Protein AF-A0A6J8C9N2-F1 (afdb_monomer)

Foldseek 3Di:
DDDDDPDPDDPVVVVVVVVVVVPPDDDDDDDDDDDDDDDDDDDDDDDDDDDDDPPDDADPPPPPVPPVVDPQLVLQCPFPQSVVLLVCVVVVDLDDPVVLVPDDPFNVVVSVQNVQWDADPNFIWGWDADPVNPDIHIAGEDGPVCLVVLLCVLAVDPVNVRDDLVNSLVVNVVHHDGPCSSVSSNVSSVPDPVNVVD

Structure (mmCIF, N/CA/C/O backbone):
data_AF-A0A6J8C9N2-F1
#
_entry.id   AF-A0A6J8C9N2-F1
#
loop_
_atom_site.group_PDB
_atom_site.id
_atom_site.type_symbol
_atom_site.label_atom_id
_atom_site.label_alt_id
_atom_site.label_comp_id
_atom_site.label_asym_id
_atom_site.label_entity_id
_atom_site.label_seq_id
_atom_site.pdbx_PDB_ins_code
_atom_site.Cartn_x
_atom_site.Cartn_y
_atom_site.Cartn_z
_atom_site.occupancy
_atom_site.B_iso_or_equiv
_atom_site.auth_seq_id
_atom_site.auth_comp_id
_atom_site.auth_asym_id
_atom_site.auth_atom_id
_atom_site.pdbx_PDB_model_num
ATOM 1 N N . MET A 1 1 ? -8.154 43.024 -24.806 1.00 40.94 1 MET A N 1
ATOM 2 C CA . MET A 1 1 ? -7.382 42.923 -26.062 1.00 40.94 1 MET A CA 1
ATOM 3 C C . MET A 1 1 ? -6.524 41.675 -25.951 1.00 40.94 1 MET A C 1
ATOM 5 O O . MET A 1 1 ? -5.770 41.585 -24.994 1.00 40.94 1 MET A O 1
ATOM 9 N N . LEU A 1 2 ? -6.740 40.679 -26.814 1.00 45.19 2 LEU A N 1
ATOM 10 C CA . LEU A 1 2 ? -5.998 39.412 -26.804 1.00 45.19 2 LEU A CA 1
ATOM 11 C C . LEU A 1 2 ? -4.645 39.614 -27.498 1.00 45.19 2 LEU A C 1
ATOM 13 O O . LEU A 1 2 ? -4.593 40.238 -28.557 1.00 45.19 2 LEU A O 1
ATOM 17 N N . GLU A 1 3 ? -3.567 39.122 -26.890 1.00 48.22 3 GLU A N 1
ATOM 18 C CA . GLU A 1 3 ? -2.218 39.238 -27.449 1.00 48.22 3 GLU A CA 1
ATOM 19 C C . GLU A 1 3 ? -2.084 38.456 -28.768 1.00 48.22 3 GLU A C 1
ATOM 21 O O . GLU A 1 3 ? -2.579 37.327 -28.870 1.00 48.22 3 GLU A O 1
ATOM 26 N N . PRO A 1 4 ? -1.405 39.017 -29.785 1.00 52.75 4 PRO A N 1
ATOM 27 C CA . PRO A 1 4 ? -1.236 38.344 -31.062 1.00 52.75 4 PRO A CA 1
ATOM 28 C C . PRO A 1 4 ? -0.253 37.159 -30.959 1.00 52.75 4 PRO A C 1
ATOM 30 O O . PRO A 1 4 ? 0.765 37.240 -30.263 1.00 52.75 4 PRO A O 1
ATOM 33 N N . PRO A 1 5 ? -0.516 36.049 -31.672 1.00 54.62 5 PRO A N 1
ATOM 34 C CA . PRO A 1 5 ? 0.330 34.860 -31.639 1.00 54.62 5 PRO A CA 1
ATOM 35 C C . PRO A 1 5 ? 1.723 35.116 -32.237 1.00 54.62 5 PRO A C 1
ATOM 37 O O . PRO A 1 5 ? 1.874 35.723 -33.294 1.00 54.62 5 PRO A O 1
ATOM 40 N N . LYS A 1 6 ? 2.753 34.582 -31.565 1.00 57.78 6 LYS A N 1
ATOM 41 C CA . LYS A 1 6 ? 4.189 34.825 -31.817 1.00 57.78 6 LYS A CA 1
ATOM 42 C C . LYS A 1 6 ? 4.772 34.215 -33.103 1.00 57.78 6 LYS A C 1
ATOM 44 O O . LYS A 1 6 ? 5.988 34.233 -33.269 1.00 57.78 6 LYS A O 1
ATOM 49 N N . CYS A 1 7 ? 3.972 33.665 -34.014 1.00 51.78 7 CYS A N 1
ATOM 50 C CA . CYS A 1 7 ? 4.494 33.155 -35.283 1.00 51.78 7 CYS A CA 1
ATOM 51 C C . CYS A 1 7 ? 3.822 33.841 -36.474 1.00 51.78 7 CYS A C 1
ATOM 53 O O . CYS A 1 7 ? 2.596 33.891 -36.565 1.00 51.78 7 CYS A O 1
ATOM 55 N N . GLY A 1 8 ? 4.653 34.341 -37.396 1.00 61.31 8 GLY A N 1
ATOM 56 C CA . GLY A 1 8 ? 4.236 34.898 -38.685 1.00 61.31 8 GLY A CA 1
ATOM 57 C C . GLY A 1 8 ? 3.415 33.913 -39.534 1.00 61.31 8 GLY A C 1
ATOM 58 O O . GLY A 1 8 ? 3.190 32.773 -39.119 1.00 61.31 8 GLY A O 1
ATOM 59 N N . PRO A 1 9 ? 2.939 34.331 -40.723 1.00 57.34 9 PRO A N 1
ATOM 60 C CA . PRO A 1 9 ? 1.742 33.790 -41.369 1.00 57.34 9 PRO A CA 1
ATOM 61 C C . PRO A 1 9 ? 1.921 32.347 -41.864 1.00 57.34 9 PRO A C 1
ATOM 63 O O . PRO A 1 9 ? 2.126 32.088 -43.048 1.00 57.34 9 PRO A O 1
ATOM 66 N N . CYS A 1 10 ? 1.799 31.379 -40.957 1.00 61.72 10 CYS A N 1
ATOM 67 C CA . CYS A 1 10 ? 1.824 29.960 -41.275 1.00 61.72 10 CYS A CA 1
ATOM 68 C C . CYS A 1 10 ? 0.392 29.458 -41.532 1.00 61.72 10 CYS A C 1
ATOM 70 O O . CYS A 1 10 ? -0.554 29.811 -40.820 1.00 61.72 10 CYS A O 1
ATOM 72 N N . LYS A 1 11 ? 0.215 28.609 -42.556 1.00 59.84 11 LYS A N 1
ATOM 73 C CA . LYS A 1 11 ? -1.102 28.079 -42.970 1.00 59.84 11 LYS A CA 1
ATOM 74 C C . LYS A 1 11 ? -1.857 27.365 -41.832 1.00 59.84 11 LYS A C 1
ATOM 76 O O . LYS A 1 11 ? -3.084 27.426 -41.783 1.00 59.84 11 LYS A O 1
ATOM 81 N N . LYS A 1 12 ? -1.139 26.753 -40.879 1.00 58.62 12 LYS A N 1
ATOM 82 C CA . LYS A 1 12 ? -1.738 26.071 -39.716 1.00 58.62 12 LYS A CA 1
ATOM 83 C C . LYS A 1 12 ? -2.381 27.046 -38.722 1.00 58.62 12 LYS A C 1
ATOM 85 O O . LYS A 1 12 ? -3.430 26.740 -38.170 1.00 58.62 12 LYS A O 1
ATOM 90 N N . CYS A 1 13 ? -1.811 28.237 -38.540 1.00 56.25 13 CYS A N 1
ATOM 91 C CA . CYS A 1 13 ? -2.361 29.251 -37.635 1.00 56.25 13 CYS A CA 1
ATOM 92 C C . CYS A 1 13 ? -3.606 29.936 -38.211 1.00 56.25 13 CYS A C 1
ATOM 94 O O . CYS A 1 13 ? -4.536 30.201 -37.459 1.00 56.25 13 CYS A O 1
ATOM 96 N N . LYS A 1 14 ? -3.676 30.131 -39.538 1.00 62.03 14 LYS A N 1
ATOM 97 C CA . LYS A 1 14 ? -4.897 30.624 -40.206 1.00 62.03 14 LYS A CA 1
ATOM 98 C C . LYS A 1 14 ? -6.071 29.651 -40.070 1.00 62.03 14 LYS A C 1
ATOM 100 O O . LYS A 1 14 ? -7.182 30.080 -39.798 1.00 62.03 14 LYS A O 1
ATOM 105 N N . THR A 1 15 ? -5.805 28.351 -40.201 1.00 61.22 15 THR A N 1
ATOM 106 C CA . THR A 1 15 ? -6.834 27.302 -40.054 1.00 61.22 15 THR A CA 1
ATOM 107 C C . THR A 1 15 ? -7.391 27.279 -38.628 1.00 61.22 15 THR A C 1
ATOM 109 O O . THR A 1 15 ? -8.599 27.306 -38.428 1.00 61.22 15 THR A O 1
ATOM 112 N N . ARG A 1 16 ? -6.502 27.368 -37.631 1.00 57.94 16 ARG A N 1
ATOM 113 C CA . ARG A 1 16 ? -6.867 27.386 -36.209 1.00 57.94 16 ARG A CA 1
ATOM 114 C C . ARG A 1 16 ? -7.653 28.638 -35.788 1.00 57.94 16 ARG A C 1
ATOM 116 O O . ARG A 1 16 ? -8.455 28.555 -34.869 1.00 57.94 16 ARG A O 1
ATOM 123 N N . MET A 1 17 ? -7.445 29.784 -36.445 1.00 57.56 17 MET A N 1
ATOM 124 C CA . MET A 1 17 ? -8.255 30.989 -36.206 1.00 57.56 17 MET A CA 1
ATOM 125 C C . MET A 1 17 ? -9.692 30.825 -36.719 1.00 57.56 17 MET A C 1
ATOM 127 O O . MET A 1 17 ? -10.626 31.137 -35.988 1.00 57.56 17 MET A O 1
ATOM 131 N N . LEU A 1 18 ? -9.866 30.267 -37.921 1.00 57.12 18 LEU A N 1
ATOM 132 C CA . LEU A 1 18 ? -11.191 30.014 -38.505 1.00 57.12 18 LEU A CA 1
ATOM 133 C C . LEU A 1 18 ? -11.992 28.982 -37.689 1.00 57.12 18 LEU A C 1
ATOM 135 O O . LEU A 1 18 ? -13.197 29.127 -37.507 1.00 57.12 18 LEU A O 1
ATOM 139 N N . GLU A 1 19 ? -11.318 27.972 -37.132 1.00 54.25 19 GLU A N 1
ATOM 140 C CA . GLU A 1 19 ? -11.939 26.982 -36.240 1.00 54.25 19 GLU A CA 1
ATOM 141 C C . GLU A 1 19 ? -12.409 27.599 -34.908 1.00 54.25 19 GLU A C 1
ATOM 143 O O . GLU A 1 19 ? -13.444 27.197 -34.371 1.00 54.25 19 GLU A O 1
ATOM 148 N N . MET A 1 20 ? -11.699 28.606 -34.385 1.00 51.16 20 MET A N 1
ATOM 149 C CA . MET A 1 20 ? -12.066 29.293 -33.138 1.00 51.16 20 MET A CA 1
ATOM 150 C C . MET A 1 20 ? -13.265 30.241 -33.296 1.00 51.16 20 MET A C 1
ATOM 152 O O . MET A 1 20 ? -14.028 30.400 -32.345 1.00 51.16 20 MET A O 1
ATOM 156 N N . GLU A 1 21 ? -13.481 30.824 -34.478 1.00 48.34 21 GLU A N 1
ATOM 157 C CA . GLU A 1 21 ? -14.635 31.700 -34.751 1.00 48.34 21 GLU A CA 1
ATOM 158 C C . GLU A 1 21 ? -15.965 30.929 -34.839 1.00 48.34 21 GLU A C 1
ATOM 160 O O . GLU A 1 21 ? -17.028 31.492 -34.583 1.00 48.34 21 GLU A O 1
ATOM 165 N N . SER A 1 22 ? -15.919 29.622 -35.120 1.00 44.56 22 SER A N 1
ATOM 166 C CA . SER A 1 22 ? -17.117 28.784 -35.291 1.00 44.56 22 SER A CA 1
ATOM 167 C C . SER A 1 22 ? -17.789 28.315 -33.989 1.00 44.56 22 SER A C 1
ATOM 169 O O . SER A 1 22 ? -18.923 27.846 -34.027 1.00 44.56 22 SER A O 1
ATOM 171 N N . ASN A 1 23 ? -17.140 28.473 -32.828 1.00 44.06 23 ASN A N 1
ATOM 172 C CA . ASN A 1 23 ? -17.639 27.966 -31.537 1.00 44.06 23 ASN A CA 1
ATOM 173 C C . ASN A 1 23 ? -18.230 29.051 -30.613 1.00 44.06 23 ASN A C 1
ATOM 175 O O . ASN A 1 23 ? -18.492 28.795 -29.439 1.00 44.06 23 ASN A O 1
ATOM 179 N N . ILE A 1 24 ? -18.474 30.261 -31.126 1.00 38.75 24 ILE A N 1
ATOM 180 C CA . ILE A 1 24 ? -19.027 31.394 -30.362 1.00 38.75 24 ILE A CA 1
ATOM 181 C C . ILE A 1 24 ? -20.548 31.486 -30.570 1.00 38.75 24 ILE A C 1
ATOM 183 O O . ILE A 1 24 ? -21.068 32.543 -30.892 1.00 38.75 24 ILE A O 1
ATOM 187 N N . VAL A 1 25 ? -21.307 30.396 -30.408 1.00 38.28 25 VAL A N 1
ATOM 188 C CA . VAL A 1 25 ? -22.770 30.496 -30.221 1.00 38.28 25 VAL A CA 1
ATOM 189 C C . VAL A 1 25 ? -23.296 29.343 -29.360 1.00 38.28 25 VAL A C 1
ATOM 191 O O . VAL A 1 25 ? -23.861 28.388 -29.873 1.00 38.28 25 VAL A O 1
ATOM 194 N N . VAL A 1 26 ? -23.180 29.464 -28.037 1.00 36.19 26 VAL A N 1
ATOM 195 C CA . VAL A 1 26 ? -24.322 29.265 -27.123 1.00 36.19 26 VAL A CA 1
ATOM 196 C C . VAL A 1 26 ? -24.047 30.008 -25.814 1.00 36.19 26 VAL A C 1
ATOM 198 O O . VAL A 1 26 ? -23.008 29.840 -25.183 1.00 36.19 26 VAL A O 1
ATOM 201 N N . LYS A 1 27 ? -24.972 30.914 -25.495 1.00 31.05 27 LYS A N 1
ATOM 202 C CA . LYS A 1 27 ? -24.902 31.976 -24.487 1.00 31.05 27 LYS A CA 1
ATOM 203 C C . LYS A 1 27 ? -25.280 31.490 -23.082 1.00 31.05 27 LYS A C 1
ATOM 205 O O . LYS A 1 27 ? -26.180 30.673 -22.939 1.00 31.05 27 LYS A O 1
ATOM 210 N N . ASP A 1 28 ? -24.592 32.069 -22.096 1.00 32.75 28 ASP A N 1
ATOM 211 C CA . ASP A 1 28 ? -25.068 32.652 -20.826 1.00 32.75 28 ASP A CA 1
ATOM 212 C C . ASP A 1 28 ? -26.406 32.187 -20.212 1.00 32.75 28 ASP A C 1
ATOM 214 O O . ASP A 1 28 ? -27.436 32.299 -20.862 1.00 32.75 28 ASP A O 1
ATOM 218 N N . VAL A 1 29 ? -26.409 31.859 -18.902 1.00 31.38 29 VAL A N 1
ATOM 219 C CA . VAL A 1 29 ? -26.983 32.695 -17.805 1.00 31.38 29 VAL A CA 1
ATOM 220 C C . VAL A 1 29 ? -26.458 32.241 -16.414 1.00 31.38 29 VAL A C 1
ATOM 222 O O . VAL A 1 29 ? -26.828 31.204 -15.881 1.00 31.38 29 VAL A O 1
ATOM 225 N N . CYS A 1 30 ? -25.545 33.046 -15.857 1.00 26.25 30 CYS A N 1
ATOM 226 C CA . CYS A 1 30 ? -25.533 33.755 -14.556 1.00 26.25 30 CYS A CA 1
ATOM 227 C C . CYS A 1 30 ? -26.131 33.187 -13.225 1.00 26.25 30 CYS A C 1
ATOM 229 O O . CYS A 1 30 ? -27.343 33.083 -13.093 1.00 26.25 30 CYS A O 1
ATOM 231 N N . ARG A 1 31 ? -25.245 33.113 -12.196 1.00 31.52 31 ARG A N 1
ATOM 232 C CA . ARG A 1 31 ? -25.357 33.455 -10.733 1.00 31.52 31 ARG A CA 1
ATOM 233 C C . ARG A 1 31 ? -26.436 32.739 -9.879 1.00 31.52 31 ARG A C 1
ATOM 235 O O . ARG A 1 31 ? -27.597 32.684 -10.234 1.00 31.52 31 ARG A O 1
ATOM 242 N N . THR A 1 32 ? -26.173 32.232 -8.666 1.00 28.33 32 THR A N 1
ATOM 243 C CA . THR A 1 32 ? -25.658 32.917 -7.455 1.00 28.33 32 THR A CA 1
ATOM 244 C C . THR A 1 32 ? -25.263 31.873 -6.388 1.00 28.33 32 THR A C 1
ATOM 246 O O . THR A 1 32 ? -25.845 30.795 -6.328 1.00 28.33 32 THR A O 1
ATOM 249 N N . VAL A 1 33 ? -24.295 32.205 -5.530 1.00 39.97 33 VAL A N 1
ATOM 250 C CA . VAL A 1 33 ? -23.823 31.410 -4.378 1.00 39.97 33 VAL A CA 1
ATOM 251 C C . VAL A 1 33 ? -24.903 31.296 -3.289 1.00 39.97 33 VAL A C 1
ATOM 253 O O . VAL A 1 33 ? -25.484 32.308 -2.904 1.00 39.97 33 VAL A O 1
ATOM 256 N N . GLN A 1 34 ? -25.097 30.099 -2.722 1.00 29.33 34 GLN A N 1
ATOM 257 C CA . GLN A 1 34 ? -25.681 29.904 -1.387 1.00 29.33 34 GLN A CA 1
ATOM 258 C C . GLN A 1 34 ? -24.752 29.016 -0.545 1.00 29.33 34 GLN A C 1
ATOM 260 O O . GLN A 1 34 ? -24.178 28.044 -1.035 1.00 29.33 34 GLN A O 1
ATOM 265 N N . THR A 1 35 ? -24.540 29.413 0.708 1.00 36.25 35 THR A N 1
ATOM 266 C CA . THR A 1 35 ? -23.559 28.862 1.652 1.00 36.25 35 THR A CA 1
ATOM 267 C C . THR A 1 35 ? -24.156 27.809 2.597 1.00 36.25 35 THR A C 1
ATOM 269 O O . THR A 1 35 ? -25.365 27.627 2.688 1.00 36.25 35 THR A O 1
ATOM 272 N N . ARG A 1 36 ? -23.257 27.128 3.330 1.00 38.47 36 ARG A N 1
ATOM 273 C CA . ARG A 1 36 ? -23.499 26.263 4.502 1.00 38.47 36 ARG A CA 1
ATOM 274 C C . ARG A 1 36 ? -24.562 26.835 5.456 1.00 38.47 36 ARG A C 1
ATOM 276 O O . ARG A 1 36 ? -24.248 27.754 6.200 1.00 38.47 36 ARG A O 1
ATOM 283 N N . ALA A 1 37 ? -25.746 26.233 5.490 1.00 37.88 37 ALA A N 1
ATOM 284 C CA . ALA A 1 37 ? -26.724 26.170 6.589 1.00 37.88 3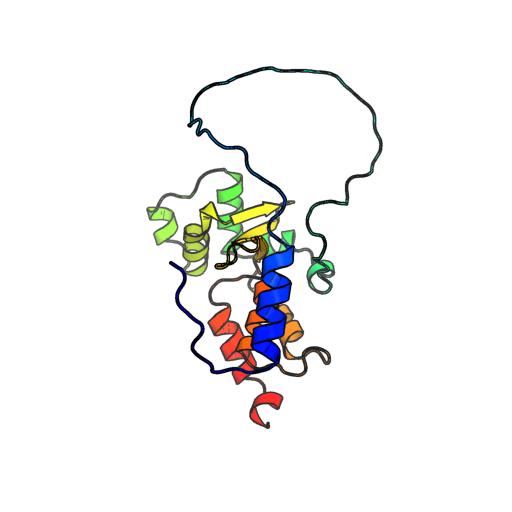7 ALA A CA 1
ATOM 285 C C . ALA A 1 37 ? -28.121 26.095 5.965 1.00 37.88 37 ALA A C 1
ATOM 287 O O . ALA A 1 37 ? -28.401 26.840 5.041 1.00 37.88 37 ALA A O 1
ATOM 288 N N . GLN A 1 38 ? -28.999 25.263 6.536 1.00 36.69 38 GLN A N 1
ATOM 289 C CA . GLN A 1 38 ? -30.418 25.072 6.176 1.00 36.69 38 GLN A CA 1
ATOM 290 C C . GLN A 1 38 ? -30.696 23.949 5.158 1.00 36.69 38 GLN A C 1
ATOM 292 O O . GLN A 1 38 ? -30.939 24.185 3.984 1.00 36.69 38 GLN A O 1
ATOM 297 N N . LYS A 1 39 ? -30.833 22.709 5.634 1.00 31.05 39 LYS A N 1
ATOM 298 C CA . LYS A 1 39 ? -32.130 22.183 6.104 1.00 31.05 39 LYS A CA 1
ATOM 299 C C . LYS A 1 39 ? -31.985 20.727 6.551 1.00 31.05 39 LYS A C 1
ATOM 301 O O . LYS A 1 39 ? -31.446 19.884 5.847 1.00 31.05 39 LYS A O 1
ATOM 306 N N . ARG A 1 40 ? -32.454 20.486 7.774 1.00 30.62 40 ARG A N 1
ATOM 307 C CA . ARG A 1 40 ? -32.670 19.172 8.383 1.00 30.62 40 ARG A CA 1
ATOM 308 C C . ARG A 1 40 ? -33.954 18.540 7.832 1.00 30.62 40 ARG A C 1
ATOM 310 O O . ARG A 1 40 ? -34.880 19.274 7.509 1.00 30.62 40 ARG A O 1
ATOM 317 N N . ASN A 1 41 ? -33.984 17.207 7.920 1.00 30.75 41 ASN A N 1
ATOM 318 C CA . ASN A 1 41 ? -35.134 16.305 8.076 1.00 30.75 41 ASN A CA 1
ATOM 319 C C . ASN A 1 41 ? -36.220 16.298 6.996 1.00 30.75 41 ASN A C 1
ATOM 321 O O . ASN A 1 41 ? -37.018 17.223 6.958 1.00 30.75 41 ASN A O 1
ATOM 325 N N . VAL A 1 42 ? -36.362 15.156 6.308 1.00 29.61 42 VAL A N 1
ATOM 326 C CA . VAL A 1 42 ? -37.623 14.387 6.235 1.00 29.61 42 VAL A CA 1
ATOM 327 C C . VAL A 1 42 ? -37.273 12.892 6.125 1.00 29.61 42 VAL A C 1
ATOM 329 O O . VAL A 1 42 ? -36.427 12.503 5.325 1.00 29.61 42 VAL A O 1
ATOM 332 N N . ILE A 1 43 ? -37.899 12.094 6.991 1.00 32.84 43 ILE A N 1
ATOM 333 C CA . ILE A 1 43 ? -37.971 10.627 6.979 1.00 32.84 43 ILE A CA 1
ATOM 334 C C . ILE A 1 43 ? -39.008 10.231 5.925 1.00 32.84 43 ILE A C 1
ATOM 336 O O . ILE A 1 43 ? -40.095 10.803 5.943 1.00 32.84 43 ILE A O 1
ATOM 340 N N . ASP A 1 44 ? -38.735 9.228 5.093 1.00 29.20 44 ASP A N 1
ATOM 341 C CA . ASP A 1 44 ? -39.806 8.483 4.427 1.00 29.20 44 ASP A CA 1
ATOM 342 C C . ASP A 1 44 ? -39.508 6.978 4.454 1.00 29.20 44 ASP A C 1
ATOM 344 O O . ASP A 1 44 ? -38.401 6.531 4.149 1.00 29.20 44 ASP A O 1
ATOM 348 N N . GLN A 1 45 ? -40.503 6.223 4.909 1.00 29.12 45 GLN A N 1
ATOM 349 C CA . GLN A 1 45 ? -40.533 4.773 5.016 1.00 29.12 45 GLN A CA 1
ATOM 350 C C . GLN A 1 45 ? -41.451 4.242 3.913 1.00 29.12 45 GLN A C 1
ATOM 352 O O . GLN A 1 45 ? -42.645 4.526 3.957 1.00 29.12 45 GLN A O 1
ATOM 357 N N . ARG A 1 46 ? -40.967 3.346 3.041 1.00 26.67 46 ARG A N 1
ATOM 358 C CA . ARG A 1 46 ? -41.753 2.168 2.628 1.00 26.67 46 ARG A CA 1
ATOM 359 C C . ARG A 1 46 ? -40.918 1.094 1.930 1.00 26.67 46 ARG A C 1
ATOM 361 O O . ARG A 1 46 ? -39.829 1.345 1.433 1.00 26.67 46 ARG A O 1
ATOM 368 N N . SER A 1 47 ? -41.461 -0.111 1.991 1.00 27.84 47 SER A N 1
ATOM 369 C CA . SER A 1 47 ? -40.836 -1.424 2.081 1.00 27.84 47 SER A CA 1
ATOM 370 C C . SER A 1 47 ? -40.843 -2.254 0.788 1.00 27.84 47 SER A C 1
ATOM 372 O O . SER A 1 47 ? -41.721 -2.093 -0.050 1.00 27.84 47 SER A O 1
ATOM 374 N N . GLU A 1 48 ? -39.900 -3.209 0.758 1.00 27.27 48 GLU A N 1
ATOM 375 C CA . GLU A 1 48 ? -39.930 -4.553 0.138 1.00 27.27 48 GLU A CA 1
ATOM 376 C C . GLU A 1 48 ? -40.024 -4.715 -1.393 1.00 27.27 48 GLU A C 1
ATOM 378 O O . GLU A 1 48 ? -41.060 -4.519 -2.018 1.00 27.27 48 GLU A O 1
ATOM 383 N N . SER A 1 49 ? -38.975 -5.296 -1.990 1.00 26.98 49 SER A N 1
ATOM 384 C CA . SER A 1 49 ? -39.014 -6.694 -2.470 1.00 26.98 49 SER A CA 1
ATOM 385 C C . SER A 1 49 ? -37.642 -7.160 -2.978 1.00 26.98 49 SER A C 1
ATOM 387 O O . SER A 1 49 ? -36.844 -6.391 -3.507 1.00 26.98 49 SER A O 1
ATOM 389 N N . LEU A 1 50 ? -37.370 -8.436 -2.710 1.00 33.41 50 LEU A N 1
ATOM 390 C CA . LEU A 1 50 ? -36.138 -9.179 -2.959 1.00 33.41 50 LEU A CA 1
ATOM 391 C C . LEU A 1 50 ? -35.851 -9.349 -4.458 1.00 33.41 50 LEU A C 1
ATOM 393 O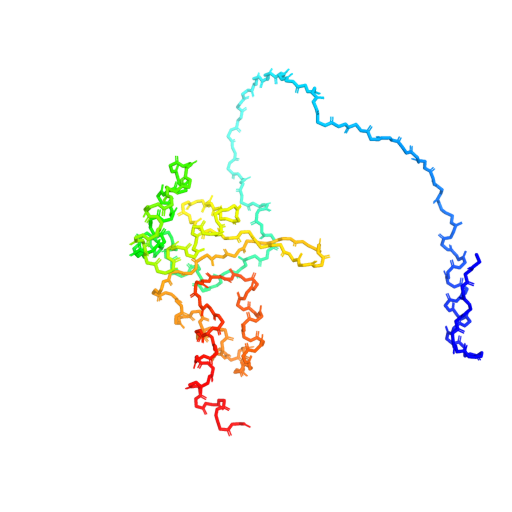 O . LEU A 1 50 ? -36.749 -9.666 -5.234 1.00 33.41 50 LEU A O 1
ATOM 397 N N . GLY A 1 51 ? -34.578 -9.209 -4.819 1.00 25.97 51 GLY A N 1
ATOM 398 C CA . GLY A 1 51 ? -34.035 -9.495 -6.144 1.00 25.97 51 GLY A CA 1
ATOM 399 C C . GLY A 1 51 ? -32.542 -9.184 -6.161 1.00 25.97 51 GLY A C 1
ATOM 400 O O . GLY A 1 51 ? -32.146 -8.025 -6.261 1.00 25.97 51 GLY A O 1
ATOM 401 N N . ASP A 1 52 ? -31.730 -10.220 -5.972 1.00 33.84 52 ASP A N 1
ATOM 402 C CA . ASP A 1 52 ? -30.268 -10.199 -5.931 1.00 33.84 52 ASP A CA 1
ATOM 403 C C . ASP A 1 52 ? -29.634 -9.690 -7.233 1.00 33.84 52 ASP A C 1
ATOM 405 O O . ASP A 1 52 ? -29.271 -10.495 -8.077 1.00 33.84 52 ASP A O 1
ATOM 409 N N . GLU A 1 53 ? -29.417 -8.381 -7.392 1.00 32.38 53 GLU A N 1
ATOM 410 C CA . GLU A 1 53 ? -28.539 -7.846 -8.447 1.00 32.38 53 GLU A CA 1
ATOM 411 C C . GLU A 1 53 ? -27.867 -6.535 -8.001 1.00 32.38 53 GLU A C 1
ATOM 413 O O . GLU A 1 53 ? -28.329 -5.438 -8.306 1.00 32.38 53 GLU A O 1
ATOM 418 N N . ASN A 1 54 ? -26.756 -6.605 -7.255 1.00 29.39 54 ASN A N 1
ATOM 419 C CA . ASN A 1 54 ? -25.945 -5.406 -6.996 1.00 29.39 54 ASN A CA 1
ATOM 420 C C . ASN A 1 54 ? -24.441 -5.696 -6.930 1.00 29.39 54 ASN A C 1
ATOM 422 O O . ASN A 1 54 ? -23.766 -5.513 -5.920 1.00 29.39 54 ASN A O 1
ATOM 426 N N . VAL A 1 55 ? -23.902 -6.124 -8.072 1.00 39.94 55 VAL A N 1
ATOM 427 C CA . VAL A 1 55 ? -22.459 -6.135 -8.348 1.00 39.94 55 VAL A CA 1
ATOM 428 C C . VAL A 1 55 ? -22.199 -5.279 -9.592 1.00 39.94 55 VAL A C 1
ATOM 430 O O . VAL A 1 55 ? -21.855 -5.819 -10.634 1.00 39.94 55 VAL A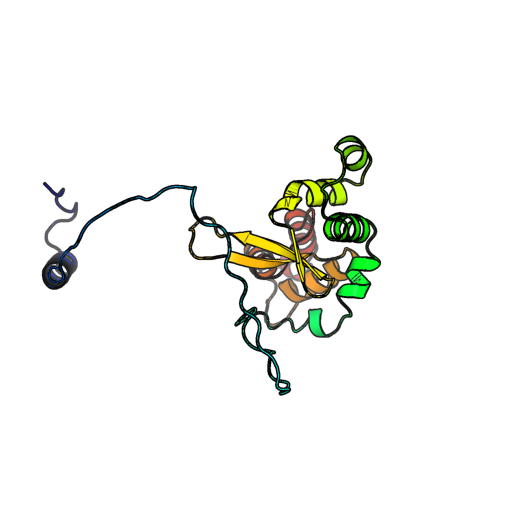 O 1
ATOM 433 N N . SER A 1 56 ? -22.426 -3.953 -9.565 1.00 34.84 56 SER A N 1
ATOM 434 C CA . SER A 1 56 ? -22.098 -3.124 -10.752 1.00 34.84 56 SER A CA 1
ATOM 435 C C . SER A 1 56 ? -22.069 -1.592 -10.573 1.00 34.84 56 SER A C 1
ATOM 437 O O . SER A 1 56 ? -22.707 -0.863 -11.332 1.00 34.84 56 SER A O 1
ATOM 439 N N . SER A 1 57 ? -21.291 -1.032 -9.637 1.00 31.61 57 SER A N 1
ATOM 440 C CA . SER A 1 57 ? -20.963 0.412 -9.758 1.00 31.61 57 SER A CA 1
ATOM 441 C C . SER A 1 57 ? -19.636 0.880 -9.156 1.00 31.61 57 SER A C 1
ATOM 443 O O . SER A 1 57 ? -19.125 1.924 -9.567 1.00 31.61 57 SER A O 1
ATOM 445 N N . TYR A 1 58 ? -18.997 0.109 -8.276 1.00 36.53 58 TYR A N 1
ATOM 446 C CA . TYR A 1 58 ? -17.714 0.501 -7.687 1.00 36.53 58 TYR A CA 1
ATOM 447 C C . TYR A 1 58 ? -16.544 -0.070 -8.493 1.00 36.53 58 TYR A C 1
ATOM 449 O O . TYR A 1 58 ? -16.153 -1.221 -8.336 1.00 36.53 58 TYR A O 1
ATOM 457 N N . GLY A 1 59 ? -15.990 0.759 -9.380 1.00 39.56 59 GLY A N 1
ATOM 458 C CA . GLY A 1 59 ? -14.780 0.440 -10.137 1.00 39.56 59 GLY A CA 1
ATOM 459 C C . GLY A 1 59 ? -15.048 -0.230 -11.481 1.00 39.56 59 GLY A C 1
ATOM 460 O O . GLY A 1 59 ? -14.719 -1.397 -11.682 1.00 39.56 59 GLY A O 1
ATOM 461 N N . LYS A 1 60 ? -15.520 0.541 -12.469 1.00 33.06 60 LYS A N 1
ATOM 462 C CA . LYS A 1 60 ? -15.216 0.220 -13.872 1.00 33.06 60 LYS A CA 1
ATOM 463 C C . LYS A 1 60 ? -13.690 0.265 -14.046 1.00 33.06 60 LYS A C 1
ATOM 465 O O . LYS A 1 60 ? -13.135 1.322 -14.323 1.00 33.06 60 LYS A O 1
ATOM 470 N N . GLY A 1 61 ? -13.009 -0.863 -13.826 1.00 38.03 61 GLY A N 1
ATOM 471 C CA . GLY A 1 61 ? -11.603 -1.039 -14.204 1.00 38.03 61 GLY A CA 1
ATOM 472 C C . GLY A 1 61 ? -10.644 -1.636 -13.175 1.00 38.03 61 GLY A C 1
ATOM 473 O O . GLY A 1 61 ? -9.449 -1.682 -13.469 1.00 38.03 61 GLY A O 1
ATOM 474 N N . ILE A 1 62 ? -11.088 -2.129 -12.015 1.00 44.34 62 ILE A N 1
ATOM 475 C CA . ILE A 1 62 ? -10.166 -2.844 -11.119 1.00 44.34 62 ILE A CA 1
ATOM 476 C C . ILE A 1 62 ? -10.247 -4.354 -11.363 1.00 44.34 62 ILE A C 1
ATOM 478 O O . ILE A 1 62 ? -10.679 -5.114 -10.508 1.00 44.34 62 ILE A O 1
ATOM 482 N N . ASN A 1 63 ? -9.811 -4.799 -12.548 1.00 44.44 63 ASN A N 1
ATOM 483 C CA . ASN A 1 63 ? -9.498 -6.215 -12.731 1.00 44.44 63 ASN A CA 1
ATOM 484 C C . ASN A 1 63 ? -8.157 -6.489 -12.036 1.00 44.44 63 ASN A C 1
ATOM 486 O O . ASN A 1 63 ? -7.118 -5.894 -12.374 1.00 44.44 63 ASN A O 1
ATOM 490 N N . PHE A 1 64 ? -8.226 -7.275 -10.968 1.00 56.94 64 PHE A N 1
ATOM 491 C CA . PHE A 1 64 ? -7.167 -7.476 -9.993 1.00 56.94 64 PHE A CA 1
ATOM 492 C C . PHE A 1 64 ? -6.703 -8.936 -10.048 1.00 56.94 64 PHE A C 1
ATOM 494 O O . PHE A 1 64 ? -6.775 -9.653 -9.058 1.00 56.94 64 PHE A O 1
ATOM 501 N N . ASP A 1 65 ? -6.219 -9.384 -11.210 1.00 63.94 65 ASP A N 1
ATOM 502 C CA . ASP A 1 65 ? -5.883 -10.799 -11.468 1.00 63.94 65 ASP A CA 1
ATOM 503 C C . ASP A 1 65 ? -4.950 -11.425 -10.413 1.00 63.94 65 ASP A C 1
ATOM 505 O O . ASP A 1 65 ? -4.999 -12.625 -10.153 1.00 63.94 65 ASP A O 1
ATOM 509 N N . ILE A 1 66 ? -4.105 -10.604 -9.782 1.00 72.25 66 ILE A N 1
ATOM 510 C CA . ILE A 1 66 ? -3.199 -11.023 -8.705 1.00 72.25 66 ILE A CA 1
ATOM 511 C C . ILE A 1 66 ? -3.958 -11.170 -7.384 1.00 72.25 66 ILE A C 1
ATOM 513 O O . ILE A 1 66 ? -3.814 -12.181 -6.711 1.00 72.25 66 ILE A O 1
ATOM 517 N N . CYS A 1 67 ? -4.783 -10.186 -7.016 1.00 71.44 67 CYS A N 1
ATOM 518 C CA . CYS A 1 67 ? -5.475 -10.174 -5.728 1.00 71.44 67 CYS A CA 1
ATOM 519 C C . CYS A 1 67 ? -6.647 -11.150 -5.657 1.00 71.44 67 CYS A C 1
ATOM 521 O O . CYS A 1 67 ? -6.957 -11.618 -4.571 1.00 71.44 67 CYS A O 1
ATOM 523 N N . ASN A 1 68 ? -7.254 -11.511 -6.789 1.00 73.75 68 ASN A N 1
ATOM 524 C CA . ASN A 1 68 ? -8.328 -12.508 -6.822 1.00 73.75 68 ASN A CA 1
ATOM 525 C C . ASN A 1 68 ? -7.865 -13.906 -6.373 1.00 73.75 68 ASN A C 1
ATOM 527 O O . ASN A 1 68 ? -8.693 -14.749 -6.049 1.00 73.75 68 ASN A O 1
ATOM 531 N N . LYS A 1 69 ? -6.550 -14.161 -6.350 1.00 77.62 69 LYS A N 1
ATOM 532 C CA . LYS A 1 69 ? -5.970 -15.432 -5.893 1.00 77.62 69 LYS A CA 1
ATOM 533 C C . LYS A 1 69 ? -5.800 -15.517 -4.376 1.00 77.62 69 LYS A C 1
ATOM 535 O O . LYS A 1 69 ? -5.496 -16.594 -3.872 1.00 77.62 69 LYS A O 1
ATOM 540 N N . PHE A 1 70 ? -5.947 -14.403 -3.661 1.00 83.25 70 PHE A N 1
ATOM 541 C CA . PHE A 1 70 ? -5.636 -14.313 -2.241 1.00 83.25 70 PHE A CA 1
ATOM 542 C C . PHE A 1 70 ? -6.839 -13.840 -1.432 1.00 83.25 70 PHE A C 1
ATOM 544 O O . PHE A 1 70 ? -7.615 -12.993 -1.870 1.00 83.25 70 PHE A O 1
ATOM 551 N N . ASP A 1 71 ? -6.941 -14.329 -0.198 1.00 89.75 71 ASP A N 1
ATOM 552 C CA . ASP A 1 71 ? -7.839 -13.742 0.791 1.00 89.75 71 ASP A CA 1
ATOM 553 C C . ASP A 1 71 ? -7.228 -12.434 1.318 1.00 89.75 71 ASP A C 1
ATOM 555 O O . ASP A 1 71 ? -6.430 -12.411 2.258 1.00 89.75 71 ASP A O 1
ATOM 559 N N . LEU A 1 72 ? -7.575 -11.325 0.661 1.00 90.62 72 LEU A N 1
ATOM 560 C CA . LEU A 1 72 ? -7.031 -9.999 0.965 1.00 90.62 72 LEU A CA 1
ATOM 561 C C . LEU A 1 72 ? -7.365 -9.532 2.381 1.00 90.62 72 LEU A C 1
ATOM 563 O O . LEU A 1 72 ? -6.544 -8.871 3.019 1.00 90.62 72 LEU A O 1
ATOM 567 N N . LYS A 1 73 ? -8.562 -9.876 2.866 1.00 93.00 73 LYS A N 1
ATOM 568 C CA . LYS A 1 73 ? -9.017 -9.527 4.212 1.00 93.00 73 LYS A CA 1
ATOM 569 C C . LYS A 1 73 ? -8.137 -10.222 5.241 1.00 93.00 73 LYS A C 1
ATOM 571 O O . LYS A 1 73 ? -7.618 -9.566 6.145 1.00 93.00 73 LYS A O 1
ATOM 576 N N . LYS A 1 74 ? -7.923 -11.529 5.068 1.00 93.62 74 LYS A N 1
ATOM 577 C CA . LYS A 1 74 ? -7.045 -12.313 5.937 1.00 93.62 74 LYS A CA 1
ATOM 578 C C . LYS A 1 74 ? -5.628 -11.740 5.952 1.00 93.62 74 LYS A C 1
ATOM 580 O O . LYS A 1 74 ? -5.120 -11.433 7.027 1.00 93.62 74 LYS A O 1
ATOM 585 N N . LEU A 1 75 ? -5.040 -11.488 4.782 1.00 93.88 75 LEU A N 1
ATOM 586 C CA . LEU A 1 75 ? -3.672 -10.970 4.685 1.00 93.88 75 LEU A CA 1
ATOM 587 C C . LEU A 1 75 ? -3.487 -9.610 5.373 1.00 93.88 75 LEU A C 1
ATOM 589 O O . LEU A 1 75 ? -2.450 -9.379 5.988 1.00 93.88 75 LEU A O 1
ATOM 593 N N . GLN A 1 76 ? -4.468 -8.706 5.288 1.00 94.88 76 GLN A N 1
ATOM 594 C CA . GLN A 1 76 ? -4.393 -7.433 6.010 1.00 94.88 76 GLN A CA 1
ATOM 595 C C . GLN A 1 76 ? -4.602 -7.589 7.520 1.00 94.88 76 GLN A C 1
ATOM 597 O O . GLN A 1 76 ? -4.004 -6.842 8.287 1.00 94.88 76 GLN A O 1
ATOM 602 N N . SER A 1 77 ? -5.432 -8.542 7.953 1.00 93.19 77 SER A N 1
ATOM 603 C CA . SER A 1 77 ? -5.657 -8.805 9.381 1.00 93.19 77 SER A CA 1
ATOM 604 C C . SER A 1 77 ? -4.464 -9.469 10.075 1.00 93.19 77 SER A C 1
ATOM 606 O O . SER A 1 77 ? -4.259 -9.267 11.269 1.00 93.19 77 SER A O 1
ATOM 608 N N . GLU A 1 78 ? -3.667 -10.235 9.328 1.00 94.25 78 GLU A N 1
ATOM 609 C CA . GLU A 1 78 ? -2.437 -10.866 9.817 1.00 94.25 78 GLU A CA 1
ATOM 610 C C . GLU A 1 78 ? -1.255 -9.884 9.870 1.00 94.25 78 GLU A C 1
ATOM 612 O O . GLU A 1 78 ? -0.306 -10.107 10.622 1.00 94.25 78 GLU A O 1
ATOM 617 N N . ASP A 1 79 ? -1.303 -8.788 9.106 1.00 95.50 79 ASP A N 1
ATOM 618 C CA . ASP A 1 79 ? -0.250 -7.773 9.094 1.00 95.50 79 ASP A CA 1
ATOM 619 C C . ASP A 1 79 ? -0.271 -6.940 10.387 1.00 95.50 79 ASP A C 1
ATOM 621 O O . ASP A 1 79 ? -1.292 -6.371 10.784 1.00 95.50 79 ASP A O 1
ATOM 625 N N . GLU A 1 80 ? 0.881 -6.877 11.059 1.00 93.12 80 GLU A N 1
ATOM 626 C CA . GLU A 1 80 ? 1.017 -6.259 12.379 1.00 93.12 80 GLU A CA 1
ATOM 627 C C . GLU A 1 80 ? 0.683 -4.768 12.396 1.00 93.12 80 GLU A C 1
ATOM 629 O O . GLU A 1 80 ? 0.137 -4.280 13.387 1.00 93.12 80 GLU A O 1
ATOM 634 N N . ASP A 1 81 ? 0.976 -4.060 11.307 1.00 93.94 81 ASP A N 1
ATOM 635 C CA . ASP A 1 81 ? 0.758 -2.623 11.203 1.00 93.94 81 ASP A CA 1
ATOM 636 C C . ASP A 1 81 ? -0.659 -2.321 10.722 1.00 93.94 81 ASP A C 1
ATOM 638 O O . ASP A 1 81 ? -1.337 -1.442 11.261 1.00 93.94 81 ASP A O 1
ATOM 642 N N . LEU A 1 82 ? -1.134 -3.060 9.715 1.00 95.44 82 LEU A N 1
ATOM 643 C CA . LEU A 1 82 ? -2.447 -2.814 9.123 1.00 95.44 82 LEU A CA 1
ATOM 644 C C . LEU A 1 82 ? -3.590 -3.210 10.052 1.00 95.44 82 LEU A C 1
ATOM 646 O O . LEU A 1 82 ? -4.588 -2.487 10.090 1.00 95.44 82 LEU A O 1
ATOM 650 N N . LYS A 1 83 ? -3.451 -4.283 10.842 1.00 94.50 83 LYS A N 1
ATOM 651 C CA . LYS A 1 83 ? -4.497 -4.710 11.786 1.00 94.50 83 LYS A CA 1
ATOM 652 C C . LYS A 1 83 ? -4.887 -3.588 12.749 1.00 94.50 83 LYS A C 1
ATOM 654 O O . LYS A 1 83 ? -6.070 -3.305 12.919 1.00 94.50 83 LYS A O 1
ATOM 659 N N . VAL A 1 84 ? -3.900 -2.867 13.291 1.00 93.00 84 VAL A N 1
ATOM 660 C CA . VAL A 1 84 ? -4.116 -1.785 14.266 1.00 93.00 84 VAL A CA 1
ATOM 661 C C . VAL A 1 84 ? -4.840 -0.612 13.610 1.00 93.00 84 VAL A C 1
ATOM 663 O O . VAL A 1 84 ? -5.765 -0.029 14.187 1.00 93.00 84 VAL A O 1
ATOM 666 N N . VAL A 1 85 ? -4.454 -0.276 12.379 1.00 94.50 85 VAL A N 1
ATOM 667 C CA . VAL A 1 85 ? -5.086 0.792 11.598 1.00 94.50 85 VAL A CA 1
ATOM 668 C C . VAL A 1 85 ? -6.536 0.430 11.273 1.00 94.50 85 VAL A C 1
ATOM 670 O O . VAL A 1 85 ? -7.425 1.261 11.460 1.00 94.50 85 VAL A O 1
ATOM 673 N N . ILE A 1 86 ? -6.791 -0.810 10.847 1.00 94.75 86 ILE A N 1
ATOM 674 C CA . ILE A 1 86 ? -8.130 -1.316 10.516 1.00 94.75 86 ILE A CA 1
ATOM 675 C C . ILE A 1 86 ? -9.034 -1.299 11.747 1.00 94.75 86 ILE A C 1
ATOM 677 O O . ILE A 1 86 ? -10.141 -0.764 11.687 1.00 94.75 86 ILE A O 1
ATOM 681 N N . GLU A 1 87 ? -8.569 -1.837 12.872 1.00 93.44 87 GLU A N 1
ATOM 682 C CA . GLU A 1 87 ? -9.318 -1.839 14.130 1.00 93.44 87 GLU A CA 1
ATOM 683 C C . GLU A 1 87 ? -9.659 -0.424 14.593 1.00 93.44 87 GLU A C 1
ATOM 685 O O . GLU A 1 87 ? -10.801 -0.147 14.963 1.00 93.44 87 GLU A O 1
ATOM 690 N N . SER A 1 88 ? -8.690 0.490 14.536 1.00 93.31 88 SER A N 1
ATOM 691 C CA . SER A 1 88 ? -8.907 1.890 14.906 1.00 93.31 88 SER A CA 1
ATOM 692 C C . SER A 1 88 ? -9.944 2.539 13.993 1.00 93.31 88 SER A C 1
ATOM 694 O O . SER A 1 88 ? -10.838 3.250 14.454 1.00 93.31 88 SER A O 1
ATOM 696 N N . LYS A 1 89 ? -9.864 2.273 12.684 1.00 93.88 89 LYS A N 1
ATOM 697 C CA . LYS A 1 89 ? -10.773 2.854 11.692 1.00 93.88 89 LYS A CA 1
ATOM 698 C C . LYS A 1 89 ? -12.196 2.327 11.854 1.00 93.88 89 LYS A C 1
ATOM 700 O O . LYS A 1 89 ? -13.132 3.116 11.767 1.00 93.88 89 LYS A O 1
ATOM 705 N N . LYS A 1 90 ? -12.362 1.045 12.195 1.00 93.12 90 LYS A N 1
ATOM 706 C CA . LYS A 1 90 ? -13.659 0.449 12.558 1.00 93.12 90 LYS A CA 1
ATOM 707 C C . LYS A 1 90 ? -14.254 1.044 13.833 1.00 93.12 90 LYS A C 1
ATOM 709 O O . LYS A 1 90 ? -15.460 1.250 13.894 1.00 93.12 90 LYS A O 1
ATOM 714 N N . LYS A 1 91 ? -13.420 1.358 14.830 1.00 91.69 91 LYS A N 1
ATOM 715 C CA . LYS A 1 91 ? -13.843 2.044 16.065 1.00 91.69 91 LYS A CA 1
ATOM 716 C C . LYS A 1 91 ? -14.266 3.501 15.826 1.00 91.69 91 LYS A C 1
ATOM 718 O O . LYS A 1 91 ? -14.874 4.100 16.704 1.00 91.69 91 LYS A O 1
ATOM 723 N N . GLY A 1 92 ? -13.967 4.070 14.655 1.00 85.88 92 GLY A N 1
ATOM 724 C CA . GLY A 1 92 ? -14.416 5.406 14.256 1.00 85.88 92 GLY A CA 1
ATOM 725 C C . GLY A 1 92 ? -13.579 6.559 14.816 1.00 85.88 92 GLY A C 1
ATOM 726 O O . GLY A 1 92 ? -13.986 7.712 14.698 1.00 85.88 92 GLY A O 1
ATOM 727 N N . GLY A 1 93 ? -12.407 6.279 15.395 1.00 85.44 93 GLY A N 1
ATOM 728 C CA . GLY A 1 93 ? -11.542 7.291 16.001 1.00 85.44 93 GLY A CA 1
ATOM 729 C C . GLY A 1 93 ? -10.082 7.112 15.609 1.00 85.44 93 GLY A C 1
ATOM 730 O O . GLY A 1 93 ? -9.537 6.011 15.709 1.00 85.44 93 GLY A O 1
ATOM 731 N N . LYS A 1 94 ? -9.436 8.204 15.178 1.00 89.62 94 LYS A N 1
ATOM 732 C CA . LYS A 1 94 ? -7.976 8.232 15.039 1.00 89.62 94 LYS A CA 1
ATOM 733 C C . LYS A 1 94 ? -7.371 8.116 16.447 1.00 89.62 94 LYS A C 1
ATOM 735 O O . LYS A 1 94 ? -7.810 8.866 17.321 1.00 89.62 94 LYS A O 1
ATOM 740 N N . PRO A 1 95 ? -6.409 7.207 16.688 1.00 86.81 95 PRO A N 1
ATOM 741 C CA . PRO A 1 95 ? -5.804 7.061 18.007 1.00 86.81 95 PRO A CA 1
ATOM 742 C C . PRO A 1 95 ? -5.131 8.347 18.484 1.00 86.81 95 PRO A C 1
ATOM 744 O O . PRO A 1 95 ? -4.723 9.183 17.674 1.00 86.81 95 PRO A O 1
ATOM 747 N N . ASP A 1 96 ? -4.988 8.475 19.803 1.00 88.75 96 ASP A N 1
ATOM 748 C CA . ASP A 1 96 ? -4.261 9.592 20.398 1.00 88.75 96 ASP A CA 1
ATOM 749 C C . ASP A 1 96 ? -2.798 9.625 19.927 1.00 88.75 96 ASP A C 1
ATOM 751 O O . ASP A 1 96 ? -2.184 8.590 19.640 1.00 88.75 96 ASP A O 1
ATOM 755 N N . TYR A 1 97 ? -2.227 10.828 19.871 1.00 85.25 97 TYR A N 1
ATOM 756 C CA . TYR A 1 97 ? -0.857 11.040 19.416 1.00 85.25 97 TYR A CA 1
ATOM 757 C C . TYR A 1 97 ? 0.169 10.209 20.201 1.00 85.25 97 TYR A C 1
ATOM 759 O O . TYR A 1 97 ? 1.116 9.699 19.604 1.00 85.25 97 TYR A O 1
ATOM 767 N N . SER A 1 98 ? -0.030 10.021 21.508 1.00 86.19 98 SER A N 1
ATOM 768 C CA . SER A 1 98 ? 0.855 9.201 22.346 1.00 86.19 98 SER A CA 1
ATOM 769 C C . SER A 1 98 ? 0.925 7.742 21.877 1.00 86.19 98 SER A C 1
ATOM 771 O O . SER A 1 98 ? 2.012 7.175 21.762 1.00 86.19 98 SER A O 1
ATOM 773 N N . VAL A 1 99 ? -0.218 7.157 21.508 1.00 85.00 99 VAL A N 1
ATOM 774 C CA . VAL A 1 99 ? -0.319 5.788 20.978 1.00 85.00 99 VAL A CA 1
ATOM 775 C C . VAL A 1 99 ? 0.333 5.696 19.600 1.00 85.00 99 VAL A C 1
ATOM 777 O O . VAL A 1 99 ? 1.072 4.752 19.311 1.00 85.00 99 VAL A O 1
ATOM 780 N N . ILE A 1 100 ? 0.105 6.706 18.756 1.00 85.88 100 ILE A N 1
ATOM 781 C CA . ILE A 1 100 ? 0.720 6.789 17.430 1.00 85.88 100 ILE A CA 1
ATOM 782 C C . ILE A 1 100 ? 2.244 6.839 17.573 1.00 85.88 100 ILE A C 1
ATOM 784 O O . ILE A 1 100 ? 2.932 6.053 16.933 1.00 85.88 100 ILE A O 1
ATOM 788 N N . ALA A 1 101 ? 2.790 7.701 18.433 1.00 84.44 101 ALA A N 1
ATOM 789 C CA . ALA A 1 101 ? 4.234 7.869 18.608 1.00 84.44 101 ALA A CA 1
ATOM 790 C C . ALA A 1 101 ? 4.957 6.572 19.020 1.00 84.44 101 ALA A C 1
ATOM 792 O O . ALA A 1 101 ? 6.077 6.340 18.567 1.00 84.44 101 ALA A O 1
ATOM 793 N N . MET A 1 102 ? 4.296 5.724 19.812 1.00 87.44 102 MET A N 1
ATOM 794 C CA . MET A 1 102 ? 4.809 4.421 20.255 1.00 87.44 102 MET A CA 1
ATOM 795 C C . MET A 1 102 ? 4.641 3.298 19.221 1.00 87.44 102 MET A C 1
ATOM 797 O O . MET A 1 102 ? 5.176 2.207 19.404 1.00 87.44 102 MET A O 1
ATOM 801 N N . SER A 1 103 ? 3.902 3.545 18.138 1.00 89.12 103 SER A N 1
ATOM 802 C CA . SER A 1 103 ? 3.669 2.567 17.077 1.00 89.12 103 SER A CA 1
ATOM 803 C C . SER A 1 103 ? 4.842 2.493 16.090 1.00 89.12 103 SER A C 1
ATOM 805 O O . SER A 1 103 ? 5.680 3.398 15.989 1.00 89.12 103 SER A O 1
ATOM 807 N N . SER A 1 104 ? 4.873 1.422 15.292 1.00 93.56 104 SER A N 1
ATOM 808 C CA . SER A 1 104 ? 5.874 1.250 14.237 1.00 93.56 104 SER A CA 1
ATOM 809 C C . SER A 1 104 ? 5.888 2.437 13.249 1.00 93.56 104 SER A C 1
ATOM 811 O O . SER A 1 104 ? 4.887 3.152 13.098 1.00 93.56 104 SER A O 1
ATOM 813 N N . PRO A 1 105 ? 6.997 2.675 12.523 1.00 94.62 105 PRO A N 1
ATOM 814 C CA . PRO A 1 105 ? 7.051 3.710 11.489 1.00 94.62 105 PRO A CA 1
ATOM 815 C C . PRO A 1 105 ? 5.961 3.573 10.413 1.00 94.62 105 PRO A C 1
ATOM 817 O O . PRO A 1 105 ? 5.384 4.581 10.004 1.00 94.62 105 PRO A O 1
ATOM 820 N N . ALA A 1 106 ? 5.650 2.347 9.983 1.00 93.75 106 ALA A N 1
ATOM 821 C CA . ALA A 1 106 ? 4.626 2.089 8.975 1.00 93.75 106 ALA A CA 1
ATOM 822 C C . ALA A 1 106 ? 3.223 2.396 9.511 1.00 93.75 106 ALA A C 1
ATOM 824 O O . ALA A 1 106 ? 2.449 3.099 8.862 1.00 93.75 106 ALA A O 1
ATOM 825 N N . CYS A 1 107 ? 2.921 1.954 10.731 1.00 93.44 107 CYS A N 1
ATOM 826 C CA . CYS A 1 107 ? 1.652 2.228 11.393 1.00 93.44 107 CYS A CA 1
ATOM 827 C C . CYS A 1 107 ? 1.435 3.742 11.581 1.00 93.44 107 CYS A C 1
ATOM 829 O O . CYS A 1 107 ? 0.409 4.290 11.168 1.00 93.44 107 CYS A O 1
ATOM 831 N N . ARG A 1 108 ? 2.459 4.462 12.066 1.00 94.38 108 ARG A N 1
ATOM 832 C CA . ARG A 1 108 ? 2.466 5.936 12.141 1.00 94.38 108 ARG A CA 1
ATOM 833 C C . ARG A 1 108 ? 2.193 6.593 10.796 1.00 94.38 108 ARG A C 1
ATOM 835 O O . ARG A 1 108 ? 1.413 7.541 10.712 1.00 94.38 108 ARG A O 1
ATOM 842 N N . TYR A 1 109 ? 2.823 6.086 9.742 1.00 94.88 109 TYR A N 1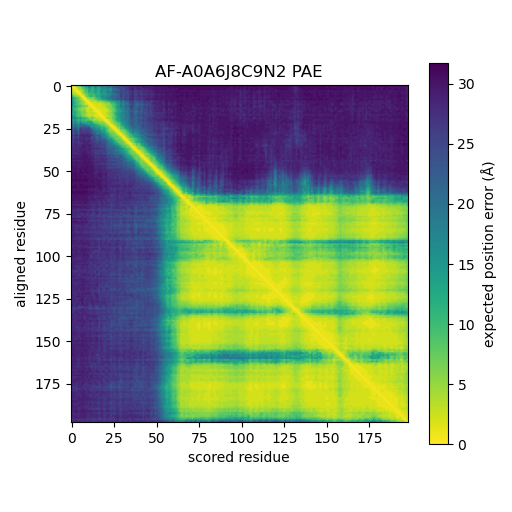
ATOM 843 C CA . TYR A 1 109 ? 2.628 6.594 8.394 1.00 94.88 109 TYR A CA 1
ATOM 844 C C . TYR A 1 109 ? 1.171 6.451 7.937 1.00 94.88 109 TYR A C 1
ATOM 846 O O . TYR A 1 109 ? 0.589 7.412 7.437 1.00 94.88 109 TYR A O 1
ATOM 854 N N . TYR A 1 110 ? 0.546 5.297 8.174 1.00 95.25 110 TYR A N 1
ATOM 855 C CA . TYR A 1 110 ? -0.865 5.094 7.848 1.00 95.25 110 TYR A CA 1
ATOM 856 C C . TYR A 1 110 ? -1.794 5.979 8.688 1.00 95.25 110 TYR A C 1
ATOM 858 O O . TYR A 1 110 ? -2.731 6.559 8.139 1.00 95.25 110 TYR A O 1
ATOM 866 N N . PHE A 1 111 ? -1.509 6.199 9.975 1.00 94.12 111 PHE A N 1
ATOM 867 C CA . PHE A 1 111 ? -2.281 7.148 10.788 1.00 94.12 111 PHE A CA 1
ATOM 868 C C . PHE A 1 111 ? -2.178 8.597 10.298 1.00 94.12 111 PHE A C 1
ATOM 870 O O . PHE A 1 111 ? -3.125 9.372 10.452 1.00 94.12 111 PHE A O 1
ATOM 877 N N . ASN A 1 112 ? -1.072 8.989 9.668 1.00 92.25 112 ASN A N 1
ATOM 878 C CA . ASN A 1 112 ? -0.960 10.304 9.031 1.00 92.25 112 ASN A CA 1
ATOM 879 C C . ASN A 1 112 ? -1.797 10.417 7.751 1.00 92.25 112 ASN A C 1
ATOM 881 O O . ASN A 1 112 ? -2.177 11.518 7.370 1.00 92.25 112 ASN A O 1
ATOM 885 N N . LEU A 1 113 ? -2.141 9.290 7.128 1.00 93.69 113 LEU A N 1
ATOM 886 C CA . LEU A 1 113 ? -3.012 9.222 5.955 1.00 93.69 113 LEU A CA 1
ATOM 887 C C . LEU A 1 113 ? -4.493 9.025 6.307 1.00 93.69 113 LEU A C 1
ATOM 889 O O . LEU A 1 113 ? -5.294 8.803 5.400 1.00 93.69 113 LEU A O 1
ATOM 893 N N . TRP A 1 114 ? -4.857 9.107 7.590 1.00 94.50 114 TRP A N 1
ATOM 894 C CA . TRP A 1 114 ? -6.162 8.710 8.126 1.00 94.50 114 TRP A CA 1
ATOM 895 C C . TRP A 1 114 ? -7.374 9.159 7.307 1.00 94.50 114 TRP A C 1
ATOM 897 O O . TRP A 1 114 ? -8.255 8.340 7.046 1.00 94.50 114 TRP A O 1
ATOM 907 N N . ASP A 1 115 ? -7.409 10.426 6.893 1.00 93.69 115 ASP A N 1
ATOM 908 C CA . ASP A 1 115 ? -8.548 11.017 6.178 1.00 93.69 115 ASP A CA 1
ATOM 909 C C . ASP A 1 115 ? -8.725 10.436 4.772 1.00 93.69 115 ASP A C 1
ATOM 911 O O . ASP A 1 115 ? -9.832 10.398 4.250 1.00 93.69 115 ASP A O 1
ATOM 915 N N . SER A 1 116 ? -7.642 9.930 4.180 1.00 94.94 116 SER A N 1
ATOM 916 C CA . SER A 1 116 ? -7.665 9.247 2.885 1.00 94.94 116 SER A CA 1
ATOM 917 C C . SER A 1 116 ? -7.898 7.739 2.993 1.00 94.94 116 SER A C 1
ATOM 919 O O . SER A 1 116 ? -8.053 7.080 1.970 1.00 94.94 116 SER A O 1
ATOM 921 N N . LEU A 1 117 ? -7.870 7.165 4.199 1.00 95.94 117 LEU A N 1
ATOM 922 C CA . LEU A 1 117 ? -8.053 5.730 4.398 1.00 95.94 117 LEU A CA 1
ATOM 923 C C . LEU A 1 117 ? -9.528 5.376 4.535 1.00 95.94 117 LEU A C 1
ATOM 925 O O . LEU A 1 117 ? -10.270 6.030 5.269 1.00 95.94 117 LEU A O 1
ATOM 929 N N . GLU A 1 118 ? -9.928 4.289 3.888 1.00 94.75 118 GLU A N 1
ATOM 930 C CA . GLU A 1 118 ? -11.310 3.826 3.825 1.00 94.75 118 GLU A CA 1
ATOM 931 C C . GLU A 1 118 ? -11.367 2.305 3.900 1.00 94.75 118 GLU A C 1
ATOM 933 O O . GLU A 1 118 ? -10.470 1.616 3.418 1.00 94.75 118 GLU A O 1
ATOM 938 N N . ILE A 1 119 ? -12.422 1.780 4.522 1.00 95.00 119 ILE A N 1
ATOM 939 C CA . ILE A 1 119 ? -12.646 0.340 4.629 1.00 95.00 119 ILE A CA 1
ATOM 940 C C . ILE A 1 119 ? -13.819 -0.038 3.735 1.00 95.00 119 ILE A C 1
ATOM 942 O O . ILE A 1 119 ? -14.908 0.518 3.867 1.00 95.00 119 ILE A O 1
ATOM 946 N N . TYR A 1 120 ? -13.600 -1.032 2.881 1.00 92.38 120 TYR A N 1
ATOM 947 C CA . TYR A 1 120 ? -14.615 -1.644 2.033 1.00 92.38 120 TYR A CA 1
ATOM 948 C C . TYR A 1 120 ? -14.561 -3.155 2.218 1.00 92.38 120 TYR A C 1
ATOM 950 O O . TYR A 1 120 ? -13.509 -3.753 2.013 1.00 92.38 120 TYR A O 1
ATOM 958 N N . ASN A 1 121 ? -15.673 -3.780 2.616 1.00 90.25 121 ASN A N 1
ATOM 959 C CA . ASN A 1 121 ? -15.744 -5.225 2.879 1.00 90.25 121 ASN A CA 1
ATOM 960 C C . ASN A 1 121 ? -14.615 -5.724 3.806 1.00 90.25 121 ASN A C 1
ATOM 962 O O . ASN A 1 121 ? -13.966 -6.727 3.524 1.00 90.25 121 ASN A O 1
ATOM 966 N N . ASP A 1 122 ? -14.355 -4.990 4.895 1.00 91.19 122 ASP A N 1
ATOM 967 C CA . ASP A 1 122 ? -13.257 -5.228 5.849 1.00 91.19 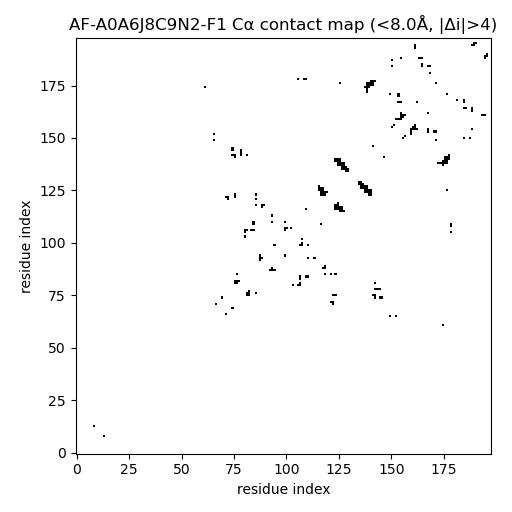122 ASP A CA 1
ATOM 968 C C . ASP A 1 122 ? -11.829 -5.108 5.292 1.00 91.19 122 ASP A C 1
ATOM 970 O O . ASP A 1 122 ? -10.874 -5.435 5.994 1.00 91.19 122 ASP A O 1
ATOM 974 N N . ILE A 1 123 ? -11.669 -4.601 4.073 1.00 94.25 123 ILE A N 1
ATOM 975 C CA . ILE A 1 123 ? -10.374 -4.382 3.437 1.00 94.25 123 ILE A CA 1
ATOM 976 C C . ILE A 1 123 ? -10.063 -2.885 3.435 1.00 94.25 123 ILE A C 1
ATOM 978 O O . ILE A 1 123 ? -10.895 -2.057 3.064 1.00 94.25 123 ILE A O 1
ATOM 982 N N . LEU A 1 124 ? -8.848 -2.539 3.845 1.00 95.81 124 LEU A N 1
ATOM 983 C CA . LEU A 1 124 ? -8.317 -1.187 3.875 1.00 95.81 124 LEU A CA 1
ATOM 984 C C . LEU A 1 124 ? -7.835 -0.750 2.490 1.00 95.81 124 LEU A C 1
ATOM 986 O O . LEU A 1 124 ? -6.961 -1.371 1.874 1.00 95.81 124 LEU A O 1
ATOM 990 N N . PHE A 1 125 ? -8.357 0.386 2.055 1.00 96.38 125 PHE A N 1
ATOM 991 C CA . PHE A 1 125 ? -7.963 1.101 0.856 1.00 96.38 125 PHE A CA 1
ATOM 992 C C . PHE A 1 125 ? -7.535 2.526 1.204 1.00 96.38 125 PHE A C 1
ATOM 994 O O . PHE A 1 125 ? -7.853 3.070 2.263 1.00 96.38 125 PHE A O 1
ATOM 1001 N N . ARG A 1 126 ? -6.819 3.144 0.271 1.00 96.12 126 ARG A N 1
ATOM 1002 C CA . ARG A 1 126 ? -6.517 4.570 0.260 1.00 96.12 126 ARG A CA 1
ATOM 1003 C C . ARG A 1 126 ? -7.204 5.225 -0.927 1.00 96.12 126 ARG A C 1
ATOM 1005 O O . ARG A 1 126 ? -6.965 4.830 -2.066 1.00 96.12 126 ARG A O 1
ATOM 1012 N N . ARG A 1 127 ? -7.975 6.277 -0.678 1.00 95.38 127 ARG A N 1
ATOM 1013 C CA . ARG A 1 127 ? -8.447 7.194 -1.711 1.00 95.38 127 ARG A CA 1
ATOM 1014 C C . ARG A 1 127 ? -7.293 8.076 -2.170 1.00 95.38 127 ARG A C 1
ATOM 1016 O O . ARG A 1 127 ? -6.670 8.790 -1.383 1.00 95.38 127 ARG A O 1
ATOM 1023 N N . PHE A 1 128 ? -6.979 7.998 -3.455 1.00 94.12 128 PHE A N 1
ATOM 1024 C CA . PHE A 1 128 ? -5.962 8.819 -4.090 1.00 94.12 128 PHE A CA 1
ATOM 1025 C C . PHE A 1 128 ? -6.620 9.825 -5.029 1.00 94.12 128 PHE A C 1
ATOM 1027 O O . PHE A 1 128 ? -7.357 9.437 -5.932 1.00 94.12 128 PHE A O 1
ATOM 1034 N N . HIS A 1 129 ? -6.296 11.104 -4.850 1.00 91.75 129 HIS A N 1
ATOM 1035 C CA . HIS A 1 129 ? -6.718 12.182 -5.740 1.00 91.75 129 HIS A CA 1
ATOM 1036 C C . HIS A 1 129 ? -5.566 12.553 -6.670 1.00 91.75 129 HIS A C 1
ATOM 1038 O O . HIS A 1 129 ? -4.433 12.764 -6.224 1.00 91.75 129 HIS A O 1
ATOM 1044 N N . LYS A 1 130 ? -5.843 12.646 -7.970 1.00 89.62 130 LYS A N 1
ATOM 1045 C CA . LYS A 1 130 ? -4.849 13.129 -8.927 1.00 89.62 130 LYS A CA 1
ATOM 1046 C C . LYS A 1 130 ? -4.624 14.629 -8.746 1.00 89.62 130 LYS A C 1
ATOM 1048 O O . LYS A 1 130 ? -5.560 15.387 -8.511 1.00 89.62 130 LYS A O 1
ATOM 1053 N N . GLN A 1 131 ? -3.374 15.058 -8.906 1.00 88.50 131 GLN A N 1
ATOM 1054 C CA . GLN A 1 131 ? -2.986 16.466 -8.745 1.00 88.50 131 GLN A CA 1
ATOM 1055 C C . GLN A 1 131 ? -3.614 17.389 -9.798 1.00 88.50 131 GLN A C 1
ATOM 1057 O O . GLN A 1 131 ? -3.804 18.571 -9.542 1.00 88.50 131 GLN A O 1
ATOM 1062 N N . ASP A 1 132 ? -3.938 16.848 -10.971 1.00 89.69 132 ASP A N 1
ATOM 1063 C CA . ASP A 1 132 ? -4.581 17.568 -12.072 1.00 89.69 132 ASP A CA 1
ATOM 1064 C C . ASP A 1 132 ? -6.106 17.706 -11.899 1.00 89.69 132 ASP A C 1
ATOM 1066 O O . ASP A 1 132 ? -6.774 18.259 -12.769 1.00 89.69 132 ASP A O 1
ATOM 1070 N N . GLY A 1 133 ? -6.674 17.183 -10.804 1.00 86.81 133 GLY A N 1
ATOM 1071 C CA . GLY A 1 133 ? -8.113 17.193 -10.546 1.00 86.81 133 GLY A CA 1
ATOM 1072 C C . GLY A 1 133 ? -8.930 16.288 -11.474 1.00 86.81 133 GLY A C 1
ATOM 1073 O O . GLY A 1 133 ? -10.152 16.274 -11.381 1.00 86.81 133 GLY A O 1
ATOM 1074 N N . THR A 1 134 ? -8.291 15.498 -12.347 1.00 86.75 134 THR A N 1
ATOM 1075 C CA . THR A 1 134 ? -8.982 14.685 -13.370 1.00 86.75 134 THR A CA 1
ATOM 1076 C C . THR A 1 134 ? -9.662 13.436 -12.814 1.00 86.75 134 THR A C 1
ATOM 1078 O O . THR A 1 134 ? -10.248 12.655 -13.564 1.00 86.75 134 THR A O 1
ATOM 1081 N N . GLY A 1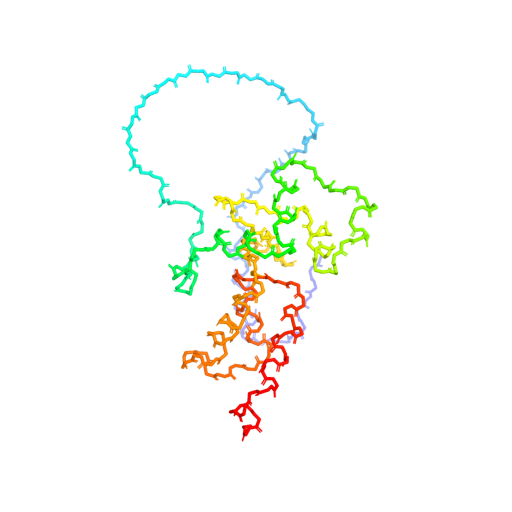 135 ? -9.565 13.211 -11.508 1.00 88.00 135 GLY A N 1
ATOM 1082 C CA . GLY A 1 135 ? -10.303 12.168 -10.822 1.00 88.00 135 GLY A CA 1
ATOM 1083 C C . GLY A 1 135 ? -9.587 11.627 -9.599 1.00 88.00 135 GLY A C 1
ATOM 1084 O O . GLY A 1 135 ? -8.477 12.027 -9.235 1.00 88.00 135 GLY A O 1
ATOM 1085 N N . GLU A 1 136 ? -10.249 10.657 -8.999 1.00 91.50 136 GLU A N 1
ATOM 1086 C CA . GLU A 1 136 ? -9.788 9.916 -7.841 1.00 91.50 136 GLU A CA 1
ATOM 1087 C C . GLU A 1 136 ? -10.003 8.423 -8.066 1.00 91.50 136 GLU A C 1
ATOM 1089 O O . GLU A 1 136 ? -10.834 8.009 -8.875 1.00 91.50 136 GLU A O 1
ATOM 1094 N N . PHE A 1 137 ? -9.220 7.609 -7.373 1.00 92.06 137 PHE A N 1
ATOM 1095 C CA . PHE A 1 137 ? -9.360 6.162 -7.405 1.00 92.06 137 PHE A CA 1
ATOM 1096 C C . PHE A 1 137 ? -8.893 5.552 -6.088 1.00 92.06 137 PHE A C 1
ATOM 1098 O O . PHE A 1 137 ? -8.154 6.169 -5.318 1.00 92.06 137 PHE A O 1
ATOM 1105 N N . LEU A 1 138 ? -9.341 4.326 -5.832 1.00 92.94 138 LEU A N 1
ATOM 1106 C CA . LEU A 1 138 ? -8.943 3.564 -4.657 1.00 92.94 138 LEU A CA 1
ATOM 1107 C C . LEU A 1 138 ? -7.670 2.771 -4.945 1.00 92.94 138 LEU A C 1
ATOM 1109 O O . LEU A 1 138 ? -7.550 2.098 -5.968 1.00 92.94 138 LEU A O 1
ATOM 1113 N N . GLN A 1 139 ? -6.733 2.835 -4.009 1.00 95.00 139 GLN A N 1
ATOM 1114 C CA . GLN A 1 139 ? -5.524 2.027 -3.973 1.00 95.00 139 GLN A CA 1
ATOM 1115 C C . GLN A 1 139 ? -5.650 1.001 -2.852 1.00 95.00 139 GLN A C 1
ATOM 1117 O O . GLN A 1 139 ? -5.924 1.357 -1.707 1.00 95.00 139 GLN A O 1
ATOM 1122 N N . PHE A 1 140 ? -5.422 -0.268 -3.166 1.00 94.94 140 PHE A N 1
ATOM 1123 C CA . PHE A 1 140 ? -5.351 -1.320 -2.160 1.00 94.94 140 PHE A CA 1
ATOM 1124 C C . PHE A 1 140 ? -4.104 -1.129 -1.289 1.00 94.94 140 PHE A C 1
ATOM 1126 O O . PHE A 1 140 ? -2.997 -0.987 -1.823 1.00 94.94 140 PHE A O 1
ATOM 1133 N N . ILE A 1 141 ? -4.278 -1.131 0.037 1.00 96.62 141 ILE A N 1
ATOM 1134 C CA . ILE A 1 141 ? -3.149 -1.098 0.969 1.00 96.62 141 ILE A CA 1
ATOM 1135 C C . ILE A 1 141 ? -2.531 -2.491 1.055 1.00 96.62 141 ILE A C 1
ATOM 1137 O O . ILE A 1 141 ? -3.167 -3.447 1.493 1.00 96.62 141 ILE A O 1
ATOM 1141 N N . VAL A 1 142 ? -1.280 -2.607 0.624 1.00 95.56 142 VAL A N 1
ATOM 1142 C CA . VAL A 1 142 ? -0.614 -3.898 0.464 1.00 95.56 142 VAL A CA 1
ATOM 1143 C C . VAL A 1 142 ? 0.007 -4.358 1.789 1.00 95.56 142 VAL A C 1
ATOM 1145 O O . VAL A 1 142 ? 0.885 -3.657 2.304 1.00 95.56 142 VAL A O 1
ATOM 1148 N N . PRO A 1 143 ? -0.374 -5.540 2.314 1.00 95.88 143 PRO A N 1
ATOM 1149 C CA . PRO A 1 143 ? 0.285 -6.139 3.471 1.00 95.88 143 PRO A CA 1
ATOM 1150 C C . PRO A 1 143 ? 1.703 -6.591 3.117 1.00 95.88 143 PRO A C 1
ATOM 1152 O O . PRO A 1 143 ? 2.011 -6.914 1.965 1.00 95.88 143 PRO A O 1
ATOM 1155 N N . THR A 1 144 ? 2.586 -6.643 4.111 1.00 95.00 144 THR A N 1
ATOM 1156 C CA . THR A 1 144 ? 4.019 -6.901 3.902 1.00 95.00 144 THR A CA 1
ATOM 1157 C C . THR A 1 144 ? 4.297 -8.237 3.215 1.00 95.00 144 THR A C 1
ATOM 1159 O O . THR A 1 144 ? 5.172 -8.304 2.348 1.00 95.00 144 THR A O 1
ATOM 1162 N N . SER A 1 145 ? 3.502 -9.264 3.512 1.00 93.31 145 SER A N 1
ATOM 1163 C CA . SER A 1 145 ? 3.581 -10.592 2.893 1.00 93.31 145 SER A CA 1
ATOM 1164 C C . SER A 1 145 ? 3.367 -10.580 1.373 1.00 93.31 145 SER A C 1
ATOM 1166 O O . SER A 1 145 ? 3.954 -11.397 0.667 1.00 93.31 145 SER A O 1
ATOM 1168 N N . MET A 1 146 ? 2.592 -9.627 0.843 1.00 92.75 146 MET A N 1
ATOM 1169 C CA . MET A 1 146 ? 2.188 -9.598 -0.568 1.00 92.75 146 MET A CA 1
ATOM 1170 C C . MET A 1 146 ? 3.037 -8.656 -1.439 1.00 92.75 146 MET A C 1
ATOM 1172 O O . MET A 1 146 ? 2.961 -8.704 -2.668 1.00 92.75 146 MET A O 1
ATOM 1176 N N . LYS A 1 147 ? 3.889 -7.817 -0.830 1.00 93.56 147 LYS A N 1
ATOM 1177 C CA . LYS A 1 147 ? 4.731 -6.835 -1.545 1.00 93.56 147 LYS A CA 1
ATOM 1178 C C . LYS A 1 147 ? 5.598 -7.488 -2.627 1.00 93.56 147 LYS A C 1
ATOM 1180 O O . LYS A 1 147 ? 5.659 -6.985 -3.747 1.00 93.56 147 LYS A O 1
ATOM 1185 N N . LYS A 1 148 ? 6.247 -8.616 -2.308 1.00 91.50 148 LYS A N 1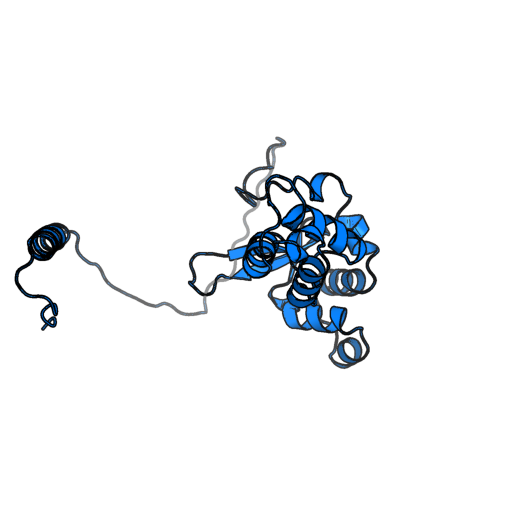
ATOM 1186 C CA . LYS A 1 148 ? 7.141 -9.338 -3.236 1.00 91.50 148 LYS A CA 1
ATOM 1187 C C . LYS A 1 148 ? 6.407 -9.818 -4.484 1.00 91.50 148 LYS A C 1
ATOM 1189 O O . LYS A 1 148 ? 6.895 -9.606 -5.590 1.00 91.50 148 LYS A O 1
ATOM 1194 N N . GLU A 1 149 ? 5.229 -10.403 -4.294 1.00 90.44 149 GLU A N 1
ATOM 1195 C CA . GLU A 1 149 ? 4.395 -10.911 -5.382 1.00 90.44 149 GLU A CA 1
ATOM 1196 C C . GLU A 1 149 ? 3.984 -9.770 -6.320 1.00 90.44 149 GLU A C 1
ATOM 1198 O O . GLU A 1 149 ? 4.156 -9.853 -7.534 1.00 90.44 149 GLU A O 1
ATOM 1203 N N . ILE A 1 150 ? 3.535 -8.639 -5.767 1.00 90.19 150 ILE A N 1
ATOM 1204 C CA . ILE A 1 150 ? 3.169 -7.467 -6.573 1.00 90.19 150 ILE A CA 1
ATOM 1205 C C . ILE A 1 150 ? 4.369 -6.923 -7.349 1.00 90.19 150 ILE A C 1
ATOM 1207 O O . ILE A 1 150 ? 4.238 -6.633 -8.538 1.00 90.19 150 ILE A O 1
ATOM 1211 N N . MET A 1 151 ? 5.532 -6.786 -6.709 1.00 90.62 151 MET A N 1
ATOM 1212 C CA . MET A 1 151 ? 6.739 -6.304 -7.387 1.00 90.62 151 MET A CA 1
ATOM 1213 C C . MET A 1 151 ? 7.143 -7.227 -8.540 1.00 90.62 151 MET A C 1
ATOM 1215 O O . MET A 1 151 ? 7.388 -6.733 -9.643 1.00 90.62 151 MET A O 1
ATOM 1219 N N . TYR A 1 152 ? 7.099 -8.545 -8.326 1.00 88.62 152 TYR A N 1
ATOM 1220 C CA . TYR A 1 152 ? 7.337 -9.537 -9.371 1.00 88.62 152 TYR A CA 1
ATOM 1221 C C . TYR A 1 152 ? 6.364 -9.370 -10.541 1.00 88.62 152 TYR A C 1
ATOM 1223 O O . TYR A 1 152 ? 6.783 -9.258 -11.694 1.00 88.62 152 TYR A O 1
ATOM 1231 N N . HIS A 1 153 ? 5.062 -9.248 -10.273 1.00 85.62 153 HIS A N 1
ATOM 1232 C CA . HIS A 1 153 ? 4.075 -9.077 -11.341 1.00 85.62 153 HIS A CA 1
ATOM 1233 C C . HIS A 1 153 ? 4.240 -7.775 -12.122 1.00 85.62 153 HIS A C 1
ATOM 1235 O O . HIS A 1 153 ? 4.001 -7.744 -13.331 1.00 85.62 153 HIS A O 1
ATOM 1241 N N . MET A 1 154 ? 4.631 -6.691 -11.453 1.00 83.50 154 MET A N 1
ATOM 1242 C CA . MET A 1 154 ? 4.790 -5.385 -12.095 1.00 83.50 154 MET A CA 1
ATOM 1243 C C . MET A 1 154 ? 6.089 -5.255 -12.895 1.00 83.50 154 MET A C 1
ATOM 1245 O O . MET A 1 154 ? 6.152 -4.387 -13.766 1.00 83.50 154 MET A O 1
ATOM 1249 N N . HIS A 1 155 ? 7.098 -6.087 -12.624 1.00 85.25 155 HIS A N 1
ATOM 1250 C CA . HIS A 1 155 ? 8.423 -5.973 -13.233 1.00 85.25 155 HIS A CA 1
ATOM 1251 C C . HIS A 1 155 ? 8.813 -7.185 -14.096 1.00 85.25 155 HIS A C 1
ATOM 1253 O O . HIS A 1 155 ? 9.217 -7.002 -15.243 1.00 85.25 155 HIS A O 1
ATOM 1259 N N . ASN A 1 156 ? 8.651 -8.406 -13.586 1.00 82.00 156 ASN A N 1
ATOM 1260 C CA . ASN A 1 156 ? 9.190 -9.641 -14.171 1.00 82.00 156 ASN A CA 1
ATOM 1261 C C . ASN A 1 156 ? 8.222 -10.361 -15.112 1.00 82.00 156 ASN A C 1
ATOM 1263 O O . ASN A 1 156 ? 8.610 -11.324 -15.770 1.00 82.00 156 ASN A O 1
ATOM 1267 N N . THR A 1 157 ? 6.957 -9.944 -15.181 1.00 77.56 157 THR A N 1
ATOM 1268 C CA . THR A 1 157 ? 6.020 -10.551 -16.133 1.00 77.56 157 THR A CA 1
ATOM 1269 C C . THR A 1 157 ? 6.425 -10.222 -17.564 1.00 77.56 157 THR A C 1
ATOM 1271 O O . THR A 1 157 ? 6.868 -9.111 -17.853 1.00 77.56 157 THR A O 1
ATOM 1274 N N . VAL A 1 158 ? 6.207 -11.167 -18.483 1.00 63.16 158 VAL A N 1
ATOM 1275 C CA . VAL A 1 158 ? 6.525 -11.012 -19.916 1.00 63.16 158 VAL A CA 1
ATOM 1276 C C . VAL A 1 158 ? 5.889 -9.740 -20.495 1.00 63.16 158 VAL A C 1
ATOM 1278 O O . VAL A 1 158 ? 6.520 -9.014 -21.252 1.00 63.16 158 VAL A O 1
ATOM 1281 N N . LEU A 1 159 ? 4.666 -9.416 -20.061 1.00 66.50 159 LEU A N 1
ATOM 1282 C CA . LEU A 1 159 ? 3.942 -8.204 -20.461 1.00 66.50 159 LEU A CA 1
ATOM 1283 C C . LEU A 1 159 ? 4.495 -6.912 -19.841 1.00 66.50 159 LEU A C 1
ATOM 1285 O O . LEU A 1 159 ? 4.234 -5.824 -20.352 1.00 66.50 159 LEU A O 1
ATOM 1289 N N . SER A 1 160 ? 5.209 -7.003 -18.719 1.00 73.56 160 SER A N 1
ATOM 1290 C CA . SER A 1 160 ? 5.894 -5.856 -18.124 1.00 73.56 160 SER A CA 1
ATOM 1291 C C . SER A 1 160 ? 7.292 -5.685 -18.720 1.00 73.56 160 SER A C 1
ATOM 1293 O O . SER A 1 160 ? 7.743 -4.560 -18.847 1.00 73.56 160 SER A O 1
ATOM 1295 N N . GLY A 1 161 ? 7.968 -6.743 -19.169 1.00 77.38 161 GLY A N 1
ATOM 1296 C CA . GLY A 1 161 ? 9.208 -6.608 -19.942 1.00 77.38 161 GLY A CA 1
AT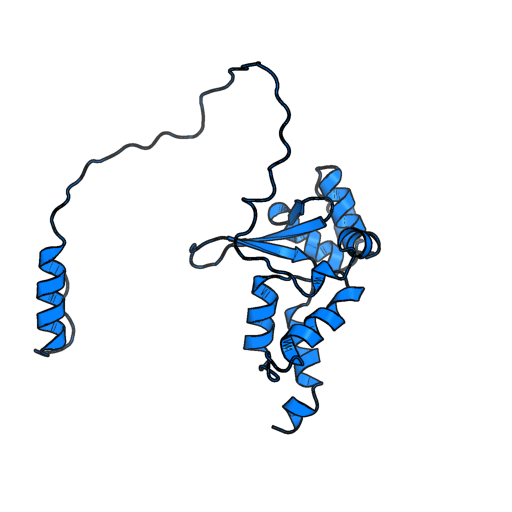OM 1297 C C . GLY A 1 161 ? 10.303 -5.825 -19.209 1.00 77.38 161 GLY A C 1
ATOM 1298 O O . GLY A 1 161 ? 10.970 -4.994 -19.820 1.00 77.38 161 GLY A O 1
ATOM 1299 N N . HIS A 1 162 ? 10.451 -6.040 -17.895 1.00 81.94 162 HIS A N 1
ATOM 1300 C CA . HIS A 1 162 ? 11.491 -5.410 -17.078 1.00 81.94 162 HIS A CA 1
ATOM 1301 C C . HIS A 1 162 ? 11.489 -3.874 -17.129 1.00 81.94 162 HIS A C 1
ATOM 1303 O O . HIS A 1 162 ? 12.536 -3.233 -17.237 1.00 81.94 162 HIS A O 1
ATOM 1309 N N . LEU A 1 163 ? 10.305 -3.252 -17.033 1.00 78.50 163 LEU A N 1
ATOM 1310 C CA . LEU A 1 163 ? 10.201 -1.789 -17.017 1.00 78.50 163 LEU A CA 1
ATOM 1311 C C . LEU A 1 163 ? 11.126 -1.171 -15.955 1.00 78.50 163 LEU A C 1
ATOM 1313 O O . LEU A 1 163 ? 11.180 -1.618 -14.805 1.00 78.50 163 LEU A O 1
ATOM 1317 N N . GLY A 1 164 ? 11.785 -0.072 -16.330 1.00 81.56 164 GLY A N 1
ATOM 1318 C CA . GLY A 1 164 ? 12.574 0.725 -15.396 1.00 81.56 164 GLY A CA 1
ATOM 1319 C C . GLY A 1 164 ? 11.734 1.296 -14.245 1.00 81.56 164 GLY A C 1
ATOM 1320 O O . GLY A 1 164 ? 10.513 1.458 -14.350 1.00 81.56 164 GLY A O 1
ATOM 1321 N N . GLN A 1 165 ? 12.411 1.671 -13.157 1.00 86.25 165 GLN A N 1
ATOM 1322 C CA . GLN A 1 165 ? 11.832 2.084 -11.866 1.00 86.25 165 GLN A CA 1
ATOM 1323 C C . GLN A 1 165 ? 10.594 2.994 -11.978 1.00 86.25 165 GLN A C 1
ATOM 1325 O O . GLN A 1 165 ? 9.545 2.716 -11.396 1.00 86.25 165 GLN A O 1
ATOM 1330 N N . LYS A 1 166 ? 10.687 4.084 -12.759 1.00 87.19 166 LYS A N 1
ATOM 1331 C CA . LYS A 1 166 ? 9.604 5.077 -12.897 1.00 87.19 166 LYS A CA 1
ATOM 1332 C C . LYS A 1 166 ? 8.317 4.467 -13.458 1.00 87.19 166 LYS A C 1
ATOM 1334 O O . LYS A 1 166 ? 7.234 4.792 -12.973 1.00 87.19 166 LYS A O 1
ATOM 1339 N N . LYS A 1 167 ? 8.435 3.598 -14.463 1.00 86.50 167 LYS A N 1
ATOM 1340 C CA . LYS A 1 167 ? 7.293 2.964 -15.133 1.00 86.50 167 LYS A CA 1
ATOM 1341 C C . LYS A 1 167 ? 6.669 1.884 -14.245 1.00 86.50 167 LYS A C 1
ATOM 1343 O O . LYS A 1 167 ? 5.455 1.901 -14.063 1.00 86.50 167 LYS A O 1
ATOM 1348 N N . SER A 1 168 ? 7.488 1.032 -13.622 1.00 86.00 168 SER A N 1
ATOM 1349 C CA . SER A 1 168 ? 7.032 0.008 -12.664 1.00 86.00 168 SER A CA 1
ATOM 1350 C C . SER A 1 168 ? 6.279 0.629 -11.490 1.00 86.00 168 SER A C 1
ATOM 1352 O O . SER A 1 168 ? 5.159 0.228 -11.178 1.00 86.00 168 SER A O 1
ATOM 1354 N N . ARG A 1 169 ? 6.834 1.699 -10.905 1.00 88.88 169 ARG A N 1
ATOM 1355 C CA . ARG A 1 169 ? 6.169 2.465 -9.846 1.00 88.88 169 ARG A CA 1
ATOM 1356 C C . ARG A 1 169 ? 4.869 3.105 -10.323 1.00 88.88 169 ARG A C 1
ATOM 1358 O O . ARG A 1 169 ? 3.877 3.049 -9.608 1.00 88.88 169 ARG A O 1
ATOM 1365 N N . GLY A 1 170 ? 4.864 3.710 -11.512 1.00 88.31 170 GLY A N 1
ATOM 1366 C CA . GLY A 1 170 ? 3.668 4.331 -12.085 1.00 88.31 170 GLY A CA 1
ATOM 1367 C C . GLY A 1 170 ? 2.523 3.334 -12.263 1.00 88.31 170 GLY A C 1
ATOM 1368 O O . GLY A 1 170 ? 1.404 3.622 -11.857 1.00 88.31 170 GLY A O 1
ATOM 1369 N N . LYS A 1 171 ? 2.819 2.140 -12.788 1.00 86.88 171 LYS A N 1
ATOM 1370 C CA . LYS A 1 171 ? 1.848 1.049 -12.946 1.00 86.88 171 LYS A CA 1
ATOM 1371 C C . LYS A 1 171 ? 1.329 0.554 -11.595 1.00 86.88 171 LYS A C 1
ATOM 1373 O O . LYS A 1 171 ? 0.124 0.413 -11.416 1.00 86.88 171 LYS A O 1
ATOM 1378 N N . ALA A 1 172 ? 2.223 0.350 -10.628 1.00 88.81 172 ALA A N 1
ATOM 1379 C CA . ALA A 1 172 ? 1.838 -0.110 -9.301 1.00 88.81 172 ALA A CA 1
ATOM 1380 C C . ALA A 1 172 ? 0.945 0.917 -8.574 1.00 88.81 172 ALA A C 1
ATOM 1382 O O . ALA A 1 172 ? -0.106 0.555 -8.052 1.00 88.81 172 ALA A O 1
ATOM 1383 N N . LEU A 1 173 ? 1.287 2.210 -8.627 1.00 90.88 173 LEU A N 1
ATOM 1384 C CA . LEU A 1 173 ? 0.511 3.289 -8.000 1.00 90.88 173 LEU A CA 1
ATOM 1385 C C . LEU A 1 173 ? -0.881 3.500 -8.611 1.00 90.88 173 LEU A C 1
ATOM 1387 O O . LEU A 1 173 ? -1.679 4.229 -8.038 1.00 90.88 173 LEU A O 1
ATOM 1391 N N . GLN A 1 174 ? -1.224 2.886 -9.741 1.00 88.88 174 GLN A N 1
ATOM 1392 C CA . GLN A 1 174 ? -2.604 2.938 -10.239 1.00 88.88 174 GLN A CA 1
ATOM 1393 C C . GLN A 1 174 ? -3.561 2.069 -9.413 1.00 88.88 174 GLN A C 1
ATOM 1395 O O . GLN A 1 174 ? -4.764 2.294 -9.461 1.00 88.88 174 GLN A O 1
ATOM 1400 N N . LYS A 1 175 ? -3.044 1.070 -8.684 1.00 90.00 175 LYS A N 1
ATOM 1401 C CA . LYS A 1 175 ? -3.865 0.055 -7.998 1.00 90.00 175 LYS A CA 1
ATOM 1402 C C . LYS A 1 175 ? -3.452 -0.212 -6.553 1.00 90.00 175 LYS A C 1
ATOM 1404 O O . LYS A 1 175 ? -4.273 -0.660 -5.760 1.00 90.00 175 LYS A O 1
ATOM 1409 N N . PHE A 1 176 ? -2.196 0.046 -6.209 1.00 94.12 176 PHE A N 1
ATOM 1410 C CA . PHE A 1 176 ? -1.578 -0.383 -4.962 1.00 94.12 176 PHE A CA 1
ATOM 1411 C C . PHE A 1 176 ? -0.923 0.767 -4.222 1.00 94.12 176 PHE A C 1
ATOM 1413 O O . PHE A 1 176 ? -0.440 1.725 -4.832 1.00 94.12 176 PHE A O 1
ATOM 1420 N N . PHE A 1 177 ? -0.821 0.606 -2.908 1.00 95.88 177 PHE A N 1
ATOM 1421 C CA . PHE A 1 177 ? -0.035 1.484 -2.066 1.00 95.88 177 PHE A CA 1
ATOM 1422 C C . PHE A 1 177 ? 0.496 0.759 -0.823 1.00 95.88 177 PHE A C 1
ATOM 1424 O O . PHE A 1 177 ? -0.193 -0.082 -0.253 1.00 95.88 177 PHE A O 1
ATOM 1431 N N . TRP A 1 178 ? 1.711 1.091 -0.384 1.00 96.44 178 TRP A N 1
ATOM 1432 C CA . TRP A 1 178 ? 2.247 0.689 0.920 1.00 96.44 178 TRP A CA 1
ATOM 1433 C C . TRP A 1 178 ? 3.331 1.657 1.403 1.00 96.44 178 TRP A C 1
ATOM 1435 O O . TRP A 1 178 ? 3.864 2.466 0.637 1.00 96.44 178 TRP A O 1
ATOM 1445 N N . TYR A 1 179 ? 3.654 1.580 2.692 1.00 96.00 179 TYR A N 1
ATOM 1446 C CA . TYR A 1 179 ? 4.751 2.333 3.294 1.00 96.00 179 TYR A CA 1
ATOM 1447 C C . TYR A 1 179 ? 6.104 1.982 2.649 1.00 96.00 179 TYR A C 1
ATOM 1449 O O . TYR A 1 179 ? 6.435 0.807 2.551 1.00 96.00 179 TYR A O 1
ATOM 1457 N N . LEU A 1 180 ? 6.876 2.996 2.235 1.00 95.31 180 LEU A N 1
ATOM 1458 C CA . LEU A 1 180 ? 8.168 2.867 1.524 1.00 95.31 180 LEU A CA 1
ATOM 1459 C C . LEU A 1 180 ? 8.103 2.177 0.150 1.00 95.31 180 LEU A C 1
ATOM 1461 O O . LEU A 1 180 ? 9.104 1.702 -0.382 1.00 95.31 180 LEU A O 1
ATOM 1465 N N . MET A 1 181 ? 6.932 2.188 -0.491 1.00 94.12 181 MET A N 1
ATOM 1466 C CA . MET A 1 181 ? 6.730 1.599 -1.819 1.00 94.12 181 MET A CA 1
ATOM 1467 C C . MET A 1 181 ? 7.722 2.070 -2.885 1.00 94.12 181 MET A C 1
ATOM 1469 O O . MET A 1 181 ? 8.098 1.302 -3.768 1.00 94.12 181 MET A O 1
ATOM 1473 N N . LYS A 1 182 ? 8.137 3.338 -2.850 1.00 93.19 182 LYS A N 1
ATOM 1474 C CA . LYS A 1 182 ? 9.087 3.872 -3.831 1.00 93.19 182 LYS A CA 1
ATOM 1475 C C . LYS A 1 182 ? 10.462 3.231 -3.651 1.00 93.19 182 LYS A C 1
ATOM 1477 O O . LYS A 1 182 ? 11.076 2.839 -4.639 1.00 93.19 182 LYS A O 1
ATOM 1482 N N . GLU A 1 183 ? 10.935 3.174 -2.416 1.00 95.12 183 GLU A N 1
ATOM 1483 C CA . GLU A 1 183 ? 12.222 2.616 -2.026 1.00 95.12 183 GLU A CA 1
ATOM 1484 C C . GLU A 1 183 ? 12.250 1.113 -2.316 1.00 95.12 183 GLU A C 1
ATOM 1486 O O . GLU A 1 183 ? 13.165 0.646 -2.990 1.00 95.12 183 GLU A O 1
ATOM 1491 N N . ASP A 1 184 ? 11.196 0.391 -1.928 1.00 94.38 184 ASP A N 1
ATOM 1492 C CA . ASP A 1 184 ? 11.050 -1.045 -2.179 1.00 94.38 184 ASP A CA 1
ATOM 1493 C C . ASP A 1 184 ? 11.117 -1.371 -3.677 1.00 94.38 184 ASP A C 1
ATOM 1495 O O . ASP A 1 184 ? 11.904 -2.221 -4.094 1.00 94.38 184 ASP A O 1
ATOM 1499 N N . ILE A 1 185 ? 10.351 -0.654 -4.510 1.00 92.38 185 ILE A N 1
ATOM 1500 C CA . ILE A 1 185 ? 10.353 -0.863 -5.966 1.00 92.38 185 ILE A CA 1
ATOM 1501 C C . ILE A 1 185 ? 11.719 -0.527 -6.568 1.00 92.38 185 ILE A C 1
ATOM 1503 O O . ILE A 1 185 ? 12.196 -1.243 -7.447 1.00 92.38 185 ILE A O 1
ATOM 1507 N N . ASN A 1 186 ? 12.359 0.554 -6.121 1.00 92.38 186 ASN A N 1
ATOM 1508 C CA . ASN A 1 186 ? 13.679 0.931 -6.619 1.00 92.38 186 ASN A CA 1
ATOM 1509 C C . ASN A 1 186 ? 14.723 -0.144 -6.300 1.00 92.38 186 ASN A C 1
ATOM 1511 O O . ASN A 1 186 ? 15.466 -0.548 -7.192 1.00 92.38 186 ASN A O 1
ATOM 1515 N N . ASN A 1 187 ? 14.742 -0.628 -5.058 1.00 93.75 187 ASN A N 1
ATOM 1516 C CA . ASN A 1 187 ? 15.642 -1.691 -4.623 1.00 93.75 187 ASN A CA 1
ATOM 1517 C C . ASN A 1 187 ? 15.393 -2.981 -5.409 1.00 93.75 187 ASN A C 1
ATOM 1519 O O . ASN A 1 187 ? 16.341 -3.614 -5.863 1.00 93.75 187 ASN A O 1
ATOM 1523 N N . TYR A 1 188 ? 14.125 -3.325 -5.635 1.00 93.12 188 TYR A N 1
ATOM 1524 C CA . TYR A 1 188 ? 13.742 -4.506 -6.400 1.00 93.12 188 TYR A CA 1
ATOM 1525 C C . TYR A 1 188 ? 14.236 -4.457 -7.851 1.00 93.12 188 TYR A C 1
ATOM 1527 O O . TYR A 1 188 ? 14.833 -5.414 -8.335 1.00 93.12 188 TYR A O 1
ATOM 1535 N N . VAL A 1 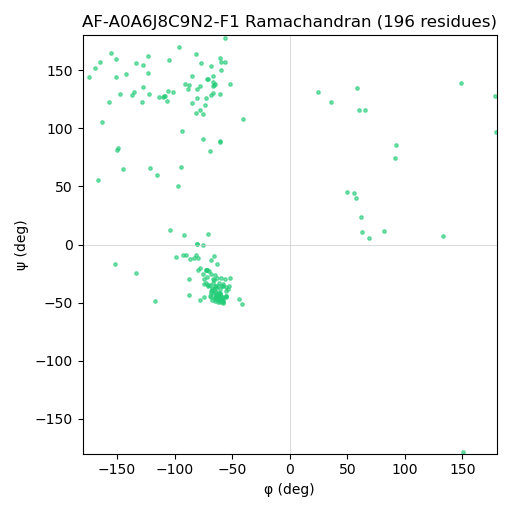189 ? 14.032 -3.329 -8.542 1.00 90.12 189 VAL A N 1
ATOM 1536 C CA . VAL A 1 189 ? 14.495 -3.158 -9.929 1.00 90.12 189 VAL A CA 1
ATOM 1537 C C . VAL A 1 189 ? 16.024 -3.120 -10.005 1.00 90.12 189 VAL A C 1
ATOM 1539 O O . VAL A 1 189 ? 16.596 -3.703 -10.920 1.00 90.12 189 VAL A O 1
ATOM 1542 N N . ASN A 1 190 ? 16.698 -2.481 -9.044 1.00 90.62 190 ASN A N 1
ATOM 1543 C CA . ASN A 1 190 ? 18.165 -2.435 -9.002 1.00 90.62 190 ASN A CA 1
ATOM 1544 C C . ASN A 1 190 ? 18.797 -3.811 -8.767 1.00 90.62 190 ASN A C 1
ATOM 1546 O O . ASN A 1 190 ? 19.894 -4.064 -9.251 1.00 90.62 190 ASN A O 1
ATOM 1550 N N . ALA A 1 191 ? 18.110 -4.691 -8.040 1.00 91.00 191 ALA A N 1
ATOM 1551 C CA . ALA A 1 191 ? 18.543 -6.064 -7.811 1.00 91.00 191 ALA A CA 1
ATOM 1552 C C . ALA A 1 191 ? 18.229 -7.008 -8.989 1.00 91.00 191 ALA A C 1
ATOM 1554 O O . ALA A 1 191 ? 18.496 -8.204 -8.900 1.00 91.00 191 ALA A O 1
ATOM 1555 N N . CYS A 1 192 ? 17.629 -6.518 -10.081 1.00 91.31 192 CYS A N 1
ATOM 1556 C CA . CYS A 1 192 ? 17.285 -7.359 -11.219 1.00 91.31 192 CYS A CA 1
ATOM 1557 C C . CYS A 1 192 ? 18.492 -7.590 -12.138 1.00 91.31 192 CYS A C 1
ATOM 1559 O O . CYS A 1 192 ? 18.916 -6.686 -12.858 1.00 91.31 192 CYS A O 1
ATOM 1561 N N . ASP A 1 193 ? 18.964 -8.837 -12.205 1.00 87.50 193 ASP A N 1
ATOM 1562 C CA . ASP A 1 193 ? 20.075 -9.238 -13.079 1.00 87.50 193 ASP A CA 1
ATOM 1563 C C . ASP A 1 193 ? 19.818 -8.949 -14.563 1.00 87.50 193 ASP A C 1
ATOM 1565 O O . ASP A 1 193 ? 20.735 -8.595 -15.297 1.00 87.50 193 ASP A O 1
ATOM 1569 N N . ILE A 1 194 ? 18.572 -9.100 -15.023 1.00 86.31 194 ILE A N 1
ATOM 1570 C CA . ILE A 1 194 ? 18.206 -8.858 -16.427 1.00 86.31 194 ILE A CA 1
ATOM 1571 C C . ILE A 1 194 ? 18.313 -7.365 -16.747 1.00 86.31 194 ILE A C 1
ATOM 1573 O O . ILE A 1 194 ? 18.805 -7.003 -17.811 1.00 86.31 194 ILE A O 1
ATOM 1577 N N . CYS A 1 195 ? 17.903 -6.494 -15.822 1.00 86.94 195 CYS A N 1
ATOM 1578 C CA . CYS A 1 195 ? 18.079 -5.052 -15.977 1.00 86.94 195 CYS A CA 1
ATOM 1579 C C . CYS A 1 195 ? 19.536 -4.622 -15.851 1.00 86.94 195 CYS A C 1
ATOM 1581 O O . CYS A 1 195 ? 19.928 -3.691 -16.532 1.00 86.94 195 CYS A O 1
ATOM 1583 N N . ALA A 1 196 ? 20.326 -5.273 -14.996 1.00 85.06 196 ALA A N 1
ATOM 1584 C CA . ALA A 1 196 ? 21.733 -4.930 -14.805 1.00 85.06 196 ALA A CA 1
ATOM 1585 C C . ALA A 1 196 ? 22.615 -5.292 -16.014 1.00 85.06 196 ALA A C 1
ATOM 1587 O O . ALA A 1 196 ? 23.693 -4.728 -16.177 1.00 85.06 196 ALA A O 1
ATOM 1588 N N . ARG A 1 197 ? 22.175 -6.247 -16.844 1.00 83.12 197 ARG A N 1
ATOM 1589 C CA . ARG A 1 197 ? 22.886 -6.685 -18.058 1.00 83.12 197 ARG A CA 1
ATOM 1590 C C . ARG A 1 197 ? 22.558 -5.858 -19.307 1.00 83.12 197 ARG A C 1
ATOM 1592 O O . ARG A 1 197 ? 23.254 -6.029 -20.305 1.00 83.12 197 ARG A O 1
ATOM 1599 N N . ASN A 1 198 ? 21.519 -5.022 -19.260 1.00 60.97 198 ASN A N 1
ATOM 1600 C CA . ASN A 1 198 ? 21.024 -4.208 -20.378 1.00 60.97 198 ASN A CA 1
ATOM 1601 C C . ASN A 1 198 ? 21.344 -2.726 -20.171 1.00 60.97 198 ASN A C 1
ATOM 1603 O O . ASN A 1 198 ? 21.605 -2.047 -21.187 1.00 60.97 198 ASN A O 1
#

pLDDT: mean 73.84, std 24.2, range [25.97, 96.62]

Mean predicted aligned error: 15.59 Å

Radius of gyration: 25.01 Å; Cα contacts (8 Å, |Δi|>4): 145; chains: 1; bounding box: 65×58×65 Å

Organism: Mytilus coruscus (NCBI:txid42192)

Solvent-accessible surface area (backbone atoms only — not comparable to full-atom values): 12787 Å² total; per-residue (Å²): 136,83,83,80,75,96,64,75,99,45,75,68,60,57,53,54,50,60,60,57,66,73,70,80,78,84,82,88,86,82,89,82,92,83,72,97,75,90,82,82,86,83,89,86,88,87,80,90,83,91,75,98,79,86,89,84,79,89,61,96,77,74,82,48,82,73,58,76,77,49,66,62,46,60,50,33,60,71,23,81,46,50,30,55,53,51,54,33,57,73,72,72,44,84,75,56,68,73,61,41,71,75,42,55,74,57,35,36,52,52,62,74,40,47,93,39,49,47,74,55,95,82,31,57,28,33,60,44,71,46,92,84,66,86,48,68,50,66,20,42,55,57,33,76,90,50,49,62,58,52,51,43,57,46,24,72,31,81,93,37,63,63,44,55,55,72,57,30,50,54,61,45,60,68,48,40,43,51,82,63,48,70,59,53,48,41,54,54,53,70,69,29,65,75,61,73,76,107

Secondary structure (DSSP, 8-state):
-PPPPSS-S-HHHHHHHHHHHTT------------S--------------------SS-TT---TTGGGS-HHHHHHHSHHHHHHHHHHHHTSPPPHHHHHHS-HHHHHHHHTGGGEEEETTEEEEEEE-TTSS-EEEEEEPPGGGHHHHHHHHHTSTTTTT--HHHHHHHHTTTEE-TTHHHHHHHHHHT-HHHHT-

Nearest PDB structures (foldseek):
  8otz-assembly1_By  TM=1.188E-01  e=7.318E+00  Bos taurus

Sequence (198 aa):
MLEPPKCGPCKKCKTRMLEMESNIVVKDVCRTVQTRAQKRNVIDQRSESLGDENVSSYGKGINFDICNKFDLKKLQSEDEDLKVVIESKKKGGKPDYSVIAMSSPACRYYFNLWDSLEIYNDILFRRFHKQDGTGEFLQFIVPTSMKKEIMYHMHNTVLSGHLGQKKSRGKALQKFFWYLMKEDINNYVNACDICARN

InterPro domains:
  IPR041588 Integrase zinc-binding domain [PF17921] (142-198)